Protein AF-X6LJZ6-F1 (afdb_monomer_lite)

Foldseek 3Di:
DDDDDDDDDPPDPPPVVCVVVVVVVPDDDDPDPPVPLLVVLVVCVVVVVVLVLLCQLLDPPVDQVRNLVSLVVVLVLLQQCQQPLSSVSNCPPCLLVLLVSLVCSLVVPVVPDDPNSNVSSVVSNVSNLVLLCDQWAQNVVVVVVCVVDDDPRDTHGGNSVVSNVVNVVSVVVVVVVVVVVVVVVVVVD

Secondary structure (DSSP, 8-state):
------------TTHHHHHHHHHHHS---SS--STTHHHHHHHHHHTTHHHHHHHHHH-GGG-HHHHHHHHHHHHHHHHHHTT-GGGGGGTTT-HHHHHHHHHHHHHTTTS-S-HHHHHHHHHHHHHHHHHHH-SEE--HHHHHHHTTSS-PPPPEE-TTHHHHHHHHHHHHHHHHHHHHHHHHHHT--

Organism: Reticulomyxa filosa (NCBI:txid46433)

Structure (mmCIF, N/CA/C/O backbone):
data_AF-X6LJZ6-F1
#
_entry.id   AF-X6LJZ6-F1
#
loop_
_atom_site.group_PDB
_atom_site.id
_atom_site.type_symbol
_atom_site.label_atom_id
_atom_site.label_alt_id
_atom_site.label_comp_id
_atom_site.label_asym_id
_atom_site.label_entity_id
_atom_site.label_seq_id
_atom_site.pdbx_PDB_ins_code
_atom_site.Cartn_x
_atom_site.Cartn_y
_atom_site.Cartn_z
_atom_site.occupancy
_atom_site.B_iso_or_equiv
_atom_site.auth_seq_id
_atom_site.auth_comp_id
_atom_site.auth_asym_id
_atom_site.auth_atom_id
_atom_site.pdbx_PDB_model_num
ATOM 1 N N . MET A 1 1 ? 1.759 56.093 -7.309 1.00 37.09 1 MET A N 1
ATOM 2 C CA . MET A 1 1 ? 1.317 55.514 -8.594 1.00 37.09 1 MET A CA 1
ATOM 3 C C . MET A 1 1 ? 1.538 54.008 -8.495 1.00 37.09 1 MET A C 1
ATOM 5 O O . MET A 1 1 ? 2.675 53.567 -8.541 1.00 37.09 1 MET A O 1
ATOM 9 N N . PHE A 1 2 ? 0.482 53.253 -8.182 1.00 35.84 2 PHE A N 1
ATOM 10 C CA . PHE A 1 2 ? 0.497 51.790 -8.048 1.00 35.84 2 PHE A CA 1
ATOM 11 C C . PHE A 1 2 ? -0.163 51.168 -9.287 1.00 35.84 2 PHE A C 1
ATOM 13 O O . PHE A 1 2 ? -1.269 51.570 -9.643 1.00 35.84 2 PHE A O 1
ATOM 20 N N . SER A 1 3 ? 0.508 50.201 -9.917 1.00 28.89 3 SER A N 1
ATOM 21 C CA . SER A 1 3 ? -0.022 49.192 -10.862 1.00 28.89 3 SER A CA 1
ATOM 22 C C . SER A 1 3 ? 1.157 48.418 -11.465 1.00 28.89 3 SER A C 1
ATOM 24 O O . SER A 1 3 ? 2.171 49.045 -11.743 1.00 28.89 3 SER A O 1
ATOM 26 N N . THR A 1 4 ? 1.160 47.113 -11.749 1.00 32.41 4 THR A N 1
ATOM 27 C CA . THR A 1 4 ? 0.265 45.968 -11.487 1.00 32.41 4 THR A CA 1
ATOM 28 C C . THR A 1 4 ? 1.001 44.703 -11.982 1.00 32.41 4 THR A C 1
ATOM 30 O O . THR A 1 4 ? 1.639 44.743 -13.028 1.00 32.41 4 THR A O 1
ATOM 33 N N . THR A 1 5 ? 0.828 43.589 -11.256 1.00 32.31 5 THR A N 1
ATOM 34 C CA . THR A 1 5 ? 0.732 42.170 -11.701 1.00 32.31 5 THR A CA 1
ATOM 35 C C . THR A 1 5 ? 1.799 41.492 -12.581 1.00 32.31 5 THR A C 1
ATOM 37 O O . THR A 1 5 ? 1.936 41.801 -13.761 1.00 32.31 5 THR A O 1
ATOM 40 N N . LYS A 1 6 ? 2.278 40.330 -12.096 1.00 28.81 6 LYS A N 1
ATOM 41 C CA . LYS A 1 6 ? 1.875 39.013 -12.646 1.00 28.81 6 LYS A CA 1
ATOM 42 C C . LYS A 1 6 ? 2.037 37.872 -11.622 1.00 28.81 6 LYS A C 1
ATOM 44 O O . LYS A 1 6 ? 3.109 37.670 -11.067 1.00 28.81 6 LYS A O 1
ATOM 49 N N . GLN A 1 7 ? 0.935 37.151 -11.396 1.00 33.88 7 GLN A N 1
ATOM 50 C CA . GLN A 1 7 ? 0.825 35.854 -10.716 1.00 33.88 7 GLN A CA 1
ATOM 51 C C . GLN A 1 7 ? 1.202 34.706 -11.668 1.00 33.88 7 GLN A C 1
ATOM 53 O O . GLN A 1 7 ? 0.828 34.753 -12.840 1.00 33.88 7 GLN A O 1
ATOM 58 N N . SER A 1 8 ? 1.833 33.651 -11.145 1.00 28.09 8 SER A N 1
ATOM 59 C CA . SER A 1 8 ? 1.717 32.228 -11.551 1.00 28.09 8 SER A CA 1
ATOM 60 C C . SER A 1 8 ? 2.844 31.450 -10.869 1.00 28.09 8 SER A C 1
ATOM 62 O O . SER A 1 8 ? 3.967 31.927 -10.858 1.00 28.09 8 SER A O 1
ATOM 64 N N . SER A 1 9 ? 2.688 30.265 -10.293 1.00 30.48 9 SER A N 1
ATOM 65 C CA . SER A 1 9 ? 1.550 29.357 -10.156 1.00 30.48 9 SER A CA 1
ATOM 66 C C . SER A 1 9 ? 2.027 28.252 -9.207 1.00 30.48 9 SER A C 1
ATOM 68 O O . SER A 1 9 ? 2.753 27.350 -9.619 1.00 30.48 9 SER A O 1
ATOM 70 N N . THR A 1 10 ? 1.681 28.336 -7.925 1.00 28.92 10 THR A N 1
ATOM 71 C CA . THR A 1 10 ? 1.923 27.266 -6.950 1.00 28.92 10 THR A CA 1
ATOM 72 C C . THR A 1 10 ? 0.751 26.297 -7.034 1.00 28.92 10 THR A C 1
ATOM 74 O O . THR A 1 10 ? -0.326 26.566 -6.507 1.00 28.92 10 THR A O 1
ATOM 77 N N . ILE A 1 11 ? 0.931 25.190 -7.755 1.00 31.97 11 ILE A N 1
ATOM 78 C CA . ILE A 1 11 ? -0.046 24.099 -7.786 1.00 31.97 11 ILE A CA 1
ATOM 79 C C . ILE A 1 11 ? 0.045 23.367 -6.444 1.00 31.97 11 ILE A C 1
ATOM 81 O O . ILE A 1 11 ? 0.981 22.625 -6.159 1.00 31.97 11 ILE A O 1
ATOM 85 N N . THR A 1 12 ? -0.940 23.652 -5.602 1.00 33.31 12 THR A N 1
ATOM 86 C CA . THR A 1 12 ? -1.221 23.077 -4.290 1.00 33.31 12 THR A CA 1
ATOM 87 C C . THR A 1 12 ? -1.558 21.586 -4.395 1.00 33.31 12 THR A C 1
ATOM 89 O O . THR A 1 12 ? -2.710 21.208 -4.578 1.00 33.31 12 THR A O 1
ATOM 92 N N . THR A 1 13 ? -0.575 20.710 -4.190 1.00 33.97 13 THR A N 1
ATOM 93 C CA . THR A 1 13 ? -0.793 19.265 -3.955 1.00 33.97 13 THR A CA 1
ATOM 94 C C . THR A 1 13 ? -1.283 18.946 -2.535 1.00 33.97 13 THR A C 1
ATOM 96 O O . THR A 1 13 ? -1.533 17.790 -2.215 1.00 33.97 13 THR A O 1
ATOM 99 N N . CYS A 1 14 ? -1.487 19.963 -1.691 1.00 32.88 14 CYS A N 1
ATOM 100 C CA . CYS A 1 14 ? -1.984 19.819 -0.317 1.00 32.88 14 CYS A CA 1
ATOM 101 C C . CYS A 1 14 ? -3.530 19.831 -0.207 1.00 32.88 14 CYS A C 1
ATOM 103 O O . CYS A 1 14 ? -4.074 19.644 0.873 1.00 32.88 14 CYS A O 1
ATOM 105 N N . GLN A 1 15 ? -4.264 20.051 -1.309 1.00 34.31 15 GLN A N 1
ATOM 106 C CA . GLN A 1 15 ? -5.728 20.246 -1.284 1.00 34.31 15 GLN A CA 1
ATOM 107 C C . GLN A 1 15 ? -6.572 18.977 -1.504 1.00 34.31 15 GLN A C 1
ATOM 109 O O . GLN A 1 15 ? -7.781 19.002 -1.277 1.00 34.31 15 GLN A O 1
ATOM 114 N N . SER A 1 16 ? -5.978 17.854 -1.910 1.00 40.75 16 SER A N 1
ATOM 115 C CA . SER A 1 16 ? -6.711 16.596 -2.135 1.00 40.75 16 SER A CA 1
ATOM 116 C C . SER A 1 16 ? -7.017 15.837 -0.836 1.00 40.75 16 SER A C 1
ATOM 118 O O . SER A 1 16 ? -8.020 15.127 -0.764 1.00 40.75 16 SER A O 1
ATOM 120 N N . PHE A 1 17 ? -6.208 16.033 0.211 1.00 40.69 17 PHE A N 1
ATOM 121 C CA . PHE A 1 17 ? -6.366 15.374 1.514 1.00 40.69 17 PHE A CA 1
ATOM 122 C C . PHE A 1 17 ? -7.548 15.939 2.317 1.00 40.69 17 PHE A C 1
ATOM 124 O O . PHE A 1 17 ? -8.351 15.198 2.892 1.00 40.69 17 PHE A O 1
ATOM 131 N N . ASP A 1 18 ? -7.708 17.263 2.287 1.00 38.75 18 ASP A N 1
ATOM 132 C CA . ASP A 1 18 ? -8.802 17.943 2.972 1.00 38.75 18 ASP A CA 1
ATOM 133 C C . ASP A 1 18 ? -10.152 17.686 2.311 1.00 38.75 18 ASP A C 1
ATOM 135 O O . ASP A 1 18 ? -11.156 17.719 3.004 1.00 38.75 18 ASP A O 1
ATOM 139 N N . PHE A 1 19 ? -10.235 17.382 1.013 1.00 39.25 19 PHE A N 1
ATOM 140 C CA . PHE A 1 19 ? -11.534 17.173 0.366 1.00 39.25 19 PHE A CA 1
ATOM 141 C C . PHE A 1 19 ? -12.202 15.860 0.800 1.00 39.25 19 PHE A C 1
ATOM 143 O O . PHE A 1 19 ? -13.401 15.846 1.093 1.00 39.25 19 PHE A O 1
ATOM 150 N N . LEU A 1 20 ? -11.423 14.777 0.922 1.00 45.06 20 LEU A N 1
ATOM 151 C CA . LEU A 1 20 ? -11.931 13.481 1.381 1.00 45.06 20 LEU A CA 1
ATOM 152 C C . LEU A 1 20 ? -12.284 13.533 2.879 1.00 45.06 20 LEU A C 1
ATOM 154 O O . LEU A 1 20 ? -13.353 13.077 3.280 1.00 45.06 20 LEU A O 1
ATOM 158 N N . PHE A 1 21 ? -11.440 14.165 3.709 1.00 44.75 21 PHE A N 1
ATOM 159 C CA . PHE A 1 21 ? -11.648 14.229 5.162 1.00 44.75 21 PHE A CA 1
ATOM 160 C C . PHE A 1 21 ? -12.586 15.370 5.613 1.00 44.75 21 PHE A C 1
ATOM 162 O O . PHE A 1 21 ? -13.330 15.201 6.582 1.00 44.75 21 PHE A O 1
ATOM 169 N N . CYS A 1 22 ? -12.667 16.503 4.900 1.00 40.47 22 CYS A N 1
ATOM 170 C CA . CYS A 1 22 ? -13.700 17.527 5.137 1.00 40.47 22 CYS A CA 1
ATOM 171 C C . CYS A 1 22 ? -15.100 17.004 4.808 1.00 40.47 22 CYS A C 1
ATOM 173 O O . CYS A 1 22 ? -16.055 17.440 5.456 1.00 40.47 22 CYS A O 1
ATOM 175 N N . PHE A 1 23 ? -15.236 16.033 3.896 1.00 38.97 23 PHE A N 1
ATOM 176 C CA . PHE A 1 23 ? -16.491 15.299 3.711 1.00 38.97 23 PHE A CA 1
ATOM 177 C C . PHE A 1 23 ? -16.897 14.537 4.985 1.00 38.97 23 PHE A C 1
ATOM 179 O O . PHE A 1 23 ? -18.067 14.545 5.368 1.00 38.97 23 PHE A O 1
ATOM 186 N N . PHE A 1 24 ? -15.930 13.954 5.704 1.00 40.09 24 PHE A N 1
ATOM 187 C CA . PHE A 1 24 ? -16.170 13.279 6.985 1.00 40.09 24 PHE A CA 1
ATOM 188 C C . PHE A 1 24 ? -16.376 14.243 8.164 1.00 40.09 24 PHE A C 1
ATOM 190 O O . PHE A 1 24 ? -17.149 13.930 9.076 1.00 40.09 24 PHE A O 1
ATOM 197 N N . LYS A 1 25 ? -15.716 15.409 8.159 1.00 36.00 25 LYS A N 1
ATOM 198 C CA . LYS A 1 25 ? -15.707 16.355 9.288 1.00 36.00 25 LYS A CA 1
ATOM 199 C C . LYS A 1 25 ? -16.835 17.396 9.231 1.00 36.00 25 LYS A C 1
ATOM 201 O O . LYS A 1 25 ? -17.275 17.868 10.278 1.00 36.00 25 LYS A O 1
ATOM 206 N N . LYS A 1 26 ? -17.360 17.741 8.046 1.00 35.00 26 LYS A N 1
ATOM 207 C CA . LYS A 1 26 ? -18.286 18.875 7.862 1.00 35.00 26 LYS A CA 1
ATOM 208 C C . LYS A 1 26 ? -19.660 18.460 7.321 1.00 35.00 26 LYS A C 1
ATOM 210 O O . LYS A 1 26 ? -20.048 18.858 6.232 1.00 35.00 26 LYS A O 1
ATOM 215 N N . LYS A 1 27 ? -20.438 17.721 8.125 1.00 37.22 27 LYS A N 1
ATOM 216 C CA . LYS A 1 27 ? -21.919 17.804 8.136 1.00 37.22 27 LYS A CA 1
ATOM 217 C C . LYS A 1 27 ? -22.506 17.212 9.426 1.00 37.22 27 LYS A C 1
ATOM 219 O O . LYS A 1 27 ? -22.958 16.070 9.501 1.00 37.22 27 LYS A O 1
ATOM 224 N N . SER A 1 28 ? -22.530 18.022 10.483 1.00 42.53 28 SER A N 1
ATOM 225 C CA . SER A 1 28 ? -23.518 17.902 11.557 1.00 42.53 28 SER A CA 1
ATOM 226 C C . SER A 1 28 ? -24.691 18.830 11.240 1.00 42.53 28 SER A C 1
ATOM 228 O O . SER A 1 28 ? -24.588 20.040 11.394 1.00 42.53 28 SER A O 1
ATOM 230 N N . LYS A 1 29 ? -25.778 18.227 10.747 1.00 42.06 29 LYS A N 1
ATOM 231 C CA . LYS A 1 29 ? -27.198 18.633 10.825 1.00 42.06 29 LYS A CA 1
ATOM 232 C C . LYS A 1 29 ? -27.891 18.147 9.556 1.00 42.06 29 LYS A C 1
ATOM 234 O O . LYS A 1 29 ? -27.928 18.859 8.568 1.00 42.06 29 LYS A O 1
ATOM 239 N N . ILE A 1 30 ? -28.348 16.901 9.587 1.00 42.59 30 ILE A N 1
ATOM 240 C CA . ILE A 1 30 ? -29.599 16.398 9.008 1.00 42.59 30 ILE A CA 1
ATOM 241 C C . ILE A 1 30 ? -29.746 14.986 9.587 1.00 42.59 30 ILE A C 1
ATOM 243 O O . ILE A 1 30 ? -28.795 14.210 9.689 1.00 42.59 30 ILE A O 1
ATOM 247 N N . ILE A 1 31 ? -30.938 14.728 10.084 1.00 37.19 31 ILE A N 1
ATOM 248 C CA . ILE A 1 31 ? -31.386 13.555 10.816 1.00 37.19 31 ILE A CA 1
ATOM 249 C C . 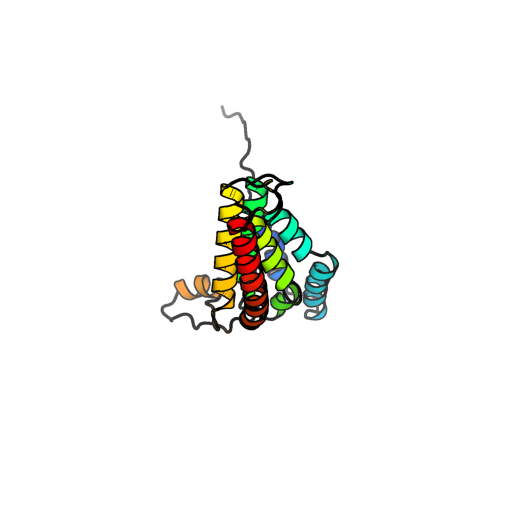ILE A 1 31 ? -31.331 12.336 9.870 1.00 37.19 31 ILE A C 1
ATOM 251 O O . ILE A 1 31 ? -32.267 12.144 9.111 1.00 37.19 31 ILE A O 1
ATOM 255 N N . ASN A 1 32 ? -30.196 11.609 9.802 1.00 41.22 32 ASN A N 1
ATOM 256 C CA . ASN A 1 32 ? -30.040 10.233 9.245 1.00 41.22 32 ASN A CA 1
ATOM 257 C C . ASN A 1 32 ? -28.563 9.742 9.203 1.00 41.22 32 ASN A C 1
ATOM 259 O O . ASN A 1 32 ? -28.062 9.231 8.203 1.00 41.22 32 ASN A O 1
ATOM 263 N N . LYS A 1 33 ? -27.803 9.941 10.287 1.00 44.41 33 LYS A N 1
ATOM 264 C CA . LYS A 1 33 ? -26.328 10.039 10.245 1.00 44.41 33 LYS A CA 1
ATOM 265 C C . LYS A 1 33 ? -25.520 8.727 10.134 1.00 44.41 33 LYS A C 1
ATOM 267 O O . LYS A 1 33 ? -24.325 8.808 9.865 1.00 44.41 33 LYS A O 1
ATOM 272 N N . ARG A 1 34 ? -26.119 7.543 10.322 1.00 42.66 34 ARG A N 1
ATOM 273 C CA . ARG A 1 34 ? -25.417 6.243 10.175 1.00 42.66 34 ARG A CA 1
ATOM 274 C C . ARG A 1 34 ? -25.475 5.681 8.749 1.00 42.66 34 ARG A C 1
ATOM 276 O O . ARG A 1 34 ? -24.488 5.154 8.261 1.00 42.66 34 ARG A O 1
ATOM 283 N N . ILE A 1 35 ? -26.577 5.915 8.034 1.00 47.31 35 ILE A N 1
ATOM 284 C CA . ILE A 1 35 ? -26.862 5.287 6.729 1.00 47.31 35 ILE A CA 1
ATOM 285 C C . ILE A 1 35 ? -26.019 5.876 5.570 1.00 47.31 35 ILE A C 1
ATOM 287 O O . ILE A 1 35 ? -26.013 5.327 4.474 1.00 47.31 35 ILE A O 1
ATOM 291 N N . THR A 1 36 ? -25.277 6.975 5.767 1.00 61.19 36 THR A N 1
ATOM 292 C CA . THR A 1 36 ? -24.544 7.656 4.674 1.00 61.19 36 THR A CA 1
ATOM 293 C C . THR A 1 36 ? -23.051 7.320 4.591 1.00 61.19 36 THR A C 1
ATOM 295 O O . THR A 1 36 ? -22.501 7.333 3.494 1.00 61.19 36 THR A O 1
ATOM 298 N N . LYS A 1 37 ? -22.381 7.017 5.713 1.00 60.41 37 LYS A N 1
ATOM 299 C CA . LYS A 1 37 ? -20.929 6.745 5.717 1.00 60.41 37 LYS A CA 1
ATOM 300 C C . LYS A 1 37 ? -20.601 5.338 5.226 1.00 60.41 37 LYS A C 1
ATOM 302 O O . LYS A 1 37 ? -19.745 5.195 4.364 1.00 60.41 37 LYS A O 1
ATOM 307 N N . GLU A 1 38 ? -21.333 4.333 5.698 1.00 59.97 38 GLU A N 1
ATOM 308 C CA . GLU A 1 38 ? -21.193 2.949 5.225 1.00 59.97 38 GLU A CA 1
ATOM 309 C C . GLU A 1 38 ? -21.488 2.835 3.729 1.00 59.97 38 GLU A C 1
ATOM 311 O O . GLU A 1 38 ? -2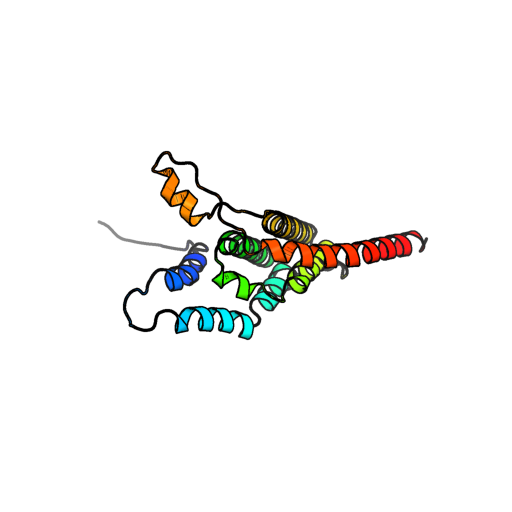0.740 2.184 3.014 1.00 59.97 38 GLU A O 1
ATOM 316 N N . LYS A 1 39 ? -22.509 3.542 3.221 1.00 65.50 39 LYS A N 1
ATOM 317 C CA . LYS A 1 39 ? -22.799 3.589 1.778 1.00 65.50 39 LYS A CA 1
ATOM 318 C C . LYS A 1 39 ? -21.661 4.208 0.973 1.00 65.50 39 LYS A C 1
ATOM 320 O O . LYS A 1 39 ? -21.348 3.700 -0.094 1.00 65.50 39 LYS A O 1
ATOM 325 N N . LEU A 1 40 ? -21.028 5.271 1.472 1.00 68.69 40 LEU A N 1
ATOM 326 C CA . LEU A 1 40 ? -19.875 5.884 0.805 1.00 68.69 40 LEU A CA 1
ATOM 327 C C . LEU A 1 40 ? -18.664 4.941 0.798 1.00 68.69 40 LEU A C 1
ATOM 329 O O . LEU A 1 40 ? -18.007 4.792 -0.225 1.00 68.69 40 LEU A O 1
ATOM 333 N N . LEU A 1 41 ? -18.390 4.276 1.920 1.00 66.31 41 LEU A N 1
ATOM 334 C CA . LEU A 1 41 ? -17.290 3.319 2.022 1.00 66.31 41 LEU A CA 1
ATOM 335 C C . LEU A 1 41 ? -17.536 2.062 1.173 1.00 66.31 41 LEU A C 1
ATOM 337 O O . LEU A 1 41 ? -16.624 1.589 0.501 1.00 66.31 41 LEU A O 1
ATOM 341 N N . ALA A 1 42 ? -18.781 1.588 1.110 1.00 65.56 42 ALA A N 1
ATOM 342 C CA . ALA A 1 42 ? -19.205 0.558 0.168 1.00 65.56 42 ALA A CA 1
ATOM 343 C C . ALA A 1 42 ? -19.049 1.026 -1.289 1.00 65.56 42 ALA A C 1
ATOM 345 O O . ALA A 1 42 ? -18.578 0.262 -2.121 1.00 65.56 42 ALA A O 1
ATOM 346 N N . THR A 1 43 ? -19.316 2.306 -1.579 1.00 67.38 43 THR A N 1
ATOM 347 C CA . THR A 1 43 ? -19.101 2.879 -2.919 1.00 67.38 43 THR A CA 1
ATOM 348 C C . THR A 1 43 ? -17.624 2.817 -3.331 1.00 67.38 43 THR A C 1
ATOM 350 O O . THR A 1 43 ? -17.331 2.546 -4.489 1.00 67.38 43 THR A O 1
ATOM 353 N N . PHE A 1 44 ? -16.670 3.002 -2.407 1.00 66.56 44 PHE A N 1
ATOM 354 C CA . PHE A 1 44 ? -15.243 2.821 -2.726 1.00 66.56 44 PHE A CA 1
ATOM 355 C C . PHE A 1 44 ? -14.904 1.378 -3.105 1.00 66.56 44 PHE A C 1
ATOM 357 O O . PHE A 1 44 ? -14.077 1.154 -3.992 1.00 66.56 44 PHE A O 1
ATOM 364 N N . ARG A 1 45 ? -15.558 0.403 -2.469 1.00 64.56 45 ARG A N 1
ATOM 365 C CA . ARG A 1 45 ? -15.436 -1.006 -2.845 1.00 64.56 45 ARG A CA 1
ATOM 366 C C . ARG A 1 45 ? -16.030 -1.254 -4.233 1.00 64.56 45 ARG A C 1
ATOM 368 O O . ARG A 1 45 ? -15.368 -1.866 -5.065 1.00 64.56 45 ARG A O 1
ATOM 375 N N . ASP A 1 46 ? -17.211 -0.706 -4.511 1.00 65.75 46 ASP A N 1
ATOM 376 C CA . ASP A 1 46 ? -17.863 -0.801 -5.826 1.00 65.75 46 ASP A CA 1
ATOM 377 C C . ASP A 1 46 ? -17.032 -0.138 -6.935 1.00 65.75 46 ASP A C 1
ATOM 379 O O . ASP A 1 46 ? -17.015 -0.593 -8.077 1.00 65.75 46 ASP A O 1
ATOM 383 N N . TRP A 1 47 ? -16.290 0.919 -6.600 1.00 71.62 47 TRP A N 1
ATOM 384 C CA . TRP A 1 47 ? -15.386 1.616 -7.516 1.00 71.62 47 TRP A CA 1
ATOM 385 C C . TRP A 1 47 ? -14.040 0.923 -7.704 1.00 71.62 47 TRP A C 1
ATOM 387 O O . TRP A 1 47 ? -13.177 1.482 -8.382 1.00 71.62 47 TRP A O 1
ATOM 397 N N . LYS A 1 48 ? -13.835 -0.264 -7.112 1.00 81.31 48 LYS A N 1
ATOM 398 C CA . LYS A 1 48 ? -12.559 -0.993 -7.177 1.00 81.31 48 LYS A CA 1
ATOM 399 C C . LYS A 1 48 ? -11.387 -0.097 -6.765 1.00 81.31 48 LYS A C 1
ATOM 401 O O . LYS A 1 48 ? -10.297 -0.161 -7.329 1.00 81.31 48 LYS A O 1
ATOM 406 N N . PHE A 1 49 ? -11.622 0.776 -5.783 1.00 86.44 49 PHE A N 1
ATOM 407 C CA . PHE A 1 49 ? -10.689 1.838 -5.418 1.00 86.44 49 PHE A CA 1
ATOM 408 C C . PHE A 1 49 ? -9.307 1.295 -5.048 1.00 86.44 49 PHE A C 1
ATOM 410 O O . PHE A 1 49 ? -8.300 1.832 -5.504 1.00 86.44 49 PHE A O 1
ATOM 417 N N . MET A 1 50 ? -9.259 0.212 -4.266 1.00 89.69 50 MET A N 1
ATOM 418 C CA . MET A 1 50 ? -7.998 -0.415 -3.875 1.00 89.69 50 MET A CA 1
ATOM 419 C C . MET A 1 50 ? -7.279 -1.058 -5.071 1.00 89.69 50 MET A C 1
ATOM 421 O O . MET A 1 50 ? -6.068 -0.913 -5.187 1.00 89.69 50 MET A O 1
ATOM 425 N N . GLU A 1 51 ? -8.009 -1.695 -5.997 1.00 90.50 51 GLU A N 1
ATOM 426 C CA . GLU A 1 51 ? -7.440 -2.225 -7.250 1.00 90.50 51 GLU A CA 1
ATOM 427 C C . GLU A 1 51 ? -6.792 -1.114 -8.076 1.00 90.50 51 GLU A C 1
ATOM 429 O O . GLU A 1 51 ? -5.648 -1.250 -8.502 1.00 90.50 51 GLU A O 1
ATOM 434 N N . TYR A 1 52 ? -7.490 0.010 -8.248 1.00 90.56 52 TYR A N 1
ATOM 435 C CA . TYR A 1 52 ? -6.960 1.159 -8.973 1.00 90.56 52 TYR A CA 1
ATOM 436 C C . TYR A 1 52 ? -5.740 1.768 -8.271 1.00 90.56 52 TYR A C 1
ATOM 438 O O . TYR A 1 52 ? -4.723 2.038 -8.906 1.00 90.56 52 TYR A O 1
ATOM 446 N N . LEU A 1 53 ? -5.820 1.963 -6.952 1.00 92.06 53 LEU A N 1
ATOM 447 C CA . LEU A 1 53 ? -4.728 2.513 -6.152 1.00 92.06 53 LEU A CA 1
ATOM 448 C C . LEU A 1 53 ? -3.471 1.638 -6.249 1.00 92.06 53 LEU A C 1
ATOM 450 O O . LEU A 1 53 ? -2.376 2.165 -6.446 1.00 92.06 53 LEU A O 1
ATOM 454 N N . MET A 1 54 ? -3.630 0.316 -6.157 1.00 94.19 54 MET A N 1
ATOM 455 C CA . MET A 1 54 ? -2.524 -0.631 -6.290 1.00 94.19 54 MET A CA 1
ATOM 456 C C . MET A 1 54 ? -1.989 -0.706 -7.721 1.00 94.19 54 MET A C 1
ATOM 458 O O . MET A 1 54 ? -0.771 -0.740 -7.878 1.00 94.19 54 MET A O 1
ATOM 462 N N . ASP A 1 55 ? -2.831 -0.666 -8.763 1.00 92.06 55 ASP A N 1
ATOM 463 C CA . ASP A 1 55 ? -2.359 -0.605 -10.158 1.00 92.06 55 ASP A CA 1
ATOM 464 C C . ASP A 1 55 ? -1.497 0.643 -10.371 1.00 92.06 55 ASP A C 1
ATOM 466 O O . ASP A 1 55 ? -0.350 0.521 -10.786 1.00 92.06 55 ASP A O 1
ATOM 470 N N . VAL A 1 56 ? -1.970 1.832 -9.986 1.00 91.38 56 VAL A N 1
ATOM 471 C CA . VAL A 1 56 ? -1.204 3.075 -10.186 1.00 91.38 56 VAL A CA 1
ATOM 472 C C . VAL A 1 56 ? 0.096 3.089 -9.377 1.00 91.38 56 VAL A C 1
ATOM 474 O O . VAL A 1 56 ? 1.129 3.505 -9.897 1.00 91.38 56 VAL A O 1
ATOM 477 N N . ALA A 1 57 ? 0.072 2.630 -8.122 1.00 91.75 57 ALA A N 1
ATOM 478 C CA . ALA A 1 57 ? 1.253 2.631 -7.258 1.00 91.75 57 ALA A CA 1
ATOM 479 C C . ALA A 1 57 ? 2.315 1.594 -7.673 1.00 91.75 57 ALA A C 1
ATOM 481 O O . ALA A 1 57 ? 3.505 1.809 -7.455 1.00 91.75 57 ALA A O 1
ATOM 482 N N . SER A 1 58 ? 1.903 0.464 -8.257 1.00 91.44 58 SER A N 1
ATOM 483 C CA . SER A 1 58 ? 2.795 -0.665 -8.576 1.00 91.44 58 SER A CA 1
ATOM 484 C C . SER A 1 58 ? 3.163 -0.776 -10.064 1.00 91.44 58 SER A C 1
ATOM 486 O O . SER A 1 58 ? 4.090 -1.506 -10.427 1.00 91.44 58 SER A O 1
ATOM 488 N N . SER A 1 59 ? 2.478 -0.040 -10.939 1.00 87.88 59 SER A N 1
ATOM 489 C CA . SER A 1 59 ? 2.680 -0.044 -12.389 1.00 87.88 59 SER A CA 1
ATOM 490 C C . SER A 1 59 ? 3.634 1.055 -12.855 1.00 87.88 59 SER A C 1
ATOM 492 O O . SER A 1 59 ? 3.612 2.177 -12.356 1.00 87.88 59 SER A O 1
ATOM 494 N N . ASN A 1 60 ? 4.413 0.768 -13.895 1.00 85.88 60 ASN A N 1
ATOM 495 C CA . ASN A 1 60 ? 5.274 1.748 -14.559 1.00 85.88 60 ASN A CA 1
ATOM 496 C C . ASN A 1 60 ? 4.523 2.657 -15.559 1.00 85.88 60 ASN A C 1
ATOM 498 O O . ASN A 1 60 ? 5.104 3.610 -16.077 1.00 85.88 60 ASN A O 1
ATOM 502 N N . LYS A 1 61 ? 3.235 2.395 -15.836 1.00 87.81 61 LYS A N 1
ATOM 503 C CA . LYS A 1 61 ? 2.436 3.106 -16.861 1.00 87.81 61 LYS A CA 1
ATOM 504 C C . LYS A 1 61 ? 2.327 4.616 -16.635 1.00 87.81 61 LYS A C 1
ATOM 506 O O . LYS A 1 61 ? 2.110 5.360 -17.587 1.00 87.81 61 LYS A O 1
ATOM 511 N N . HIS A 1 62 ? 2.416 5.062 -15.384 1.00 83.94 62 HIS A N 1
ATOM 512 C CA . HIS A 1 62 ? 2.147 6.449 -14.993 1.00 83.94 62 HIS A CA 1
ATOM 513 C C . HIS A 1 62 ? 3.419 7.257 -14.699 1.00 83.94 62 HIS A C 1
ATOM 515 O O . HIS A 1 62 ? 3.333 8.457 -14.444 1.00 83.94 62 HIS A O 1
ATOM 521 N N . GLY A 1 63 ? 4.590 6.617 -14.759 1.00 86.25 63 GLY A N 1
ATOM 522 C CA . GLY A 1 63 ? 5.865 7.205 -14.361 1.00 86.25 63 GLY A CA 1
ATOM 523 C C . GLY A 1 63 ? 6.078 7.236 -12.843 1.00 86.25 63 GLY A C 1
ATOM 524 O O . GLY A 1 63 ? 5.132 7.298 -12.051 1.00 86.25 63 GLY A O 1
ATOM 525 N N . ASP A 1 64 ? 7.353 7.220 -12.453 1.00 86.56 64 ASP A N 1
ATOM 526 C CA . ASP A 1 64 ? 7.805 7.051 -11.067 1.00 86.56 64 ASP A CA 1
ATOM 527 C C . ASP A 1 64 ? 7.234 8.106 -10.107 1.00 86.56 64 ASP A C 1
ATOM 529 O O . ASP A 1 64 ? 6.867 7.785 -8.976 1.00 86.56 64 ASP A O 1
ATOM 533 N N . ASP A 1 65 ? 7.095 9.358 -10.550 1.00 89.12 65 ASP A N 1
ATOM 534 C CA . ASP A 1 65 ? 6.563 10.448 -9.723 1.00 89.12 65 ASP A CA 1
ATOM 535 C C . ASP A 1 65 ? 5.102 10.220 -9.319 1.00 89.12 65 ASP A C 1
ATOM 537 O O . ASP A 1 65 ? 4.703 10.520 -8.189 1.00 89.12 65 ASP A O 1
ATOM 541 N N . ILE A 1 66 ? 4.278 9.725 -10.247 1.00 89.50 66 ILE A N 1
ATOM 542 C CA . ILE A 1 66 ? 2.861 9.458 -9.982 1.00 89.50 66 ILE A CA 1
ATOM 543 C C . ILE A 1 66 ? 2.743 8.212 -9.112 1.00 89.50 66 ILE A C 1
ATOM 545 O O . ILE A 1 66 ? 2.060 8.260 -8.089 1.00 89.50 66 ILE A O 1
ATOM 549 N N . ALA A 1 67 ? 3.454 7.140 -9.462 1.00 89.06 67 ALA A N 1
ATOM 550 C CA . ALA A 1 67 ? 3.462 5.911 -8.679 1.00 89.06 67 ALA A CA 1
ATOM 551 C C . ALA A 1 67 ? 3.886 6.162 -7.225 1.00 89.06 67 ALA A C 1
ATOM 553 O O . ALA A 1 67 ? 3.196 5.739 -6.297 1.00 89.06 67 ALA A O 1
ATOM 554 N N . THR A 1 68 ? 4.944 6.954 -7.018 1.00 90.88 68 THR A N 1
ATOM 555 C CA . THR A 1 68 ? 5.427 7.326 -5.680 1.00 90.88 68 THR A CA 1
ATOM 556 C C . THR A 1 68 ? 4.360 8.077 -4.889 1.00 90.88 68 THR A C 1
ATOM 558 O O . THR A 1 68 ? 4.095 7.732 -3.741 1.00 90.88 68 THR A O 1
ATOM 561 N N . LYS A 1 69 ? 3.678 9.059 -5.495 1.00 91.25 69 LYS A N 1
ATOM 562 C CA . LYS A 1 69 ? 2.594 9.799 -4.822 1.00 91.25 69 LYS A CA 1
ATOM 563 C C . LYS A 1 69 ? 1.448 8.886 -4.393 1.00 91.25 69 LYS A C 1
ATOM 565 O O . LYS A 1 69 ? 0.916 9.063 -3.300 1.00 91.25 69 LYS A O 1
ATOM 570 N N . TYR A 1 70 ? 1.073 7.922 -5.231 1.00 92.12 70 TYR A N 1
ATOM 571 C CA . TYR A 1 70 ? 0.013 6.964 -4.914 1.00 92.12 70 TYR A CA 1
ATOM 572 C C . TYR A 1 70 ? 0.452 5.957 -3.844 1.00 92.12 70 TYR A C 1
ATOM 574 O O . TYR A 1 70 ? -0.333 5.647 -2.951 1.00 92.12 70 TYR A O 1
ATOM 582 N N . ALA A 1 71 ? 1.711 5.517 -3.863 1.00 91.12 71 ALA A N 1
ATOM 583 C CA . ALA A 1 71 ? 2.284 4.665 -2.825 1.00 91.12 71 ALA A CA 1
ATOM 584 C C . ALA A 1 71 ? 2.339 5.379 -1.459 1.00 91.12 71 ALA A C 1
ATOM 586 O O . ALA A 1 71 ? 1.935 4.812 -0.443 1.00 91.12 71 ALA A O 1
ATOM 587 N N . THR A 1 72 ? 2.753 6.651 -1.431 1.00 91.06 72 THR A N 1
ATOM 588 C CA . THR A 1 72 ? 2.712 7.486 -0.219 1.00 91.06 72 THR A CA 1
ATOM 589 C C . THR A 1 72 ? 1.281 7.680 0.271 1.00 91.06 72 THR A C 1
ATOM 591 O O . THR A 1 72 ? 0.995 7.459 1.446 1.00 91.06 72 THR A O 1
ATOM 594 N N . PHE A 1 73 ? 0.362 8.030 -0.633 1.00 90.44 73 PHE A N 1
ATOM 595 C CA . PHE A 1 73 ? -1.050 8.192 -0.297 1.00 90.44 73 PHE A CA 1
ATOM 596 C C . PHE A 1 73 ? -1.651 6.910 0.294 1.00 90.44 73 PHE A C 1
ATOM 598 O O . PHE A 1 73 ? -2.403 6.976 1.265 1.00 90.44 73 PHE A O 1
ATOM 605 N N . PHE A 1 74 ? -1.305 5.746 -0.257 1.00 93.75 74 PHE A N 1
ATOM 606 C CA . PHE A 1 74 ? -1.744 4.459 0.267 1.00 93.75 74 PHE A CA 1
ATOM 607 C C . PHE A 1 74 ? -1.294 4.245 1.720 1.00 93.75 74 PHE A C 1
ATOM 609 O O . PHE A 1 74 ? -2.120 3.896 2.562 1.00 93.75 74 PHE A O 1
ATOM 616 N N . ILE A 1 75 ? -0.026 4.500 2.051 1.00 92.38 75 ILE A N 1
ATOM 617 C CA . ILE A 1 75 ? 0.457 4.332 3.431 1.00 92.38 75 ILE A CA 1
ATOM 618 C C . ILE A 1 75 ? -0.170 5.340 4.385 1.00 92.38 75 ILE A C 1
ATOM 620 O O . ILE A 1 75 ? -0.561 4.966 5.491 1.00 92.38 75 ILE A O 1
ATOM 624 N N . ASP A 1 76 ? -0.353 6.585 3.953 1.00 89.25 76 ASP A N 1
ATOM 625 C CA . ASP A 1 76 ? -1.071 7.574 4.754 1.00 89.25 76 ASP A CA 1
ATOM 626 C C . ASP A 1 76 ? -2.520 7.141 5.026 1.00 89.25 76 ASP A C 1
ATOM 628 O O . ASP A 1 76 ? -3.036 7.337 6.132 1.00 89.25 76 ASP A O 1
ATOM 632 N N . LEU A 1 77 ? -3.179 6.530 4.035 1.00 89.12 77 LEU A N 1
ATOM 633 C CA . LEU A 1 77 ? -4.519 5.972 4.181 1.00 89.12 77 LEU A CA 1
ATOM 634 C C . LEU A 1 77 ? -4.531 4.827 5.202 1.00 89.12 77 LEU A C 1
ATOM 636 O O . LEU A 1 77 ? -5.388 4.827 6.085 1.00 89.12 77 LEU A O 1
ATOM 640 N N . VAL A 1 78 ? -3.578 3.893 5.128 1.00 90.50 78 VAL A N 1
ATOM 641 C CA . VAL A 1 78 ? -3.429 2.778 6.082 1.00 90.50 78 VAL A CA 1
ATOM 642 C C . VAL A 1 78 ? -3.216 3.309 7.500 1.00 90.50 78 VAL A C 1
ATOM 644 O O . VAL A 1 78 ? -3.981 2.978 8.405 1.00 90.50 78 VAL A O 1
ATOM 647 N N . ALA A 1 79 ? -2.232 4.189 7.696 1.00 88.06 79 ALA A N 1
ATOM 648 C CA . ALA A 1 79 ? -1.864 4.708 9.012 1.00 88.06 79 ALA A CA 1
ATOM 649 C C . ALA A 1 79 ? -3.020 5.452 9.699 1.00 88.06 79 ALA A C 1
ATOM 651 O O . ALA A 1 79 ? -3.233 5.316 10.904 1.00 88.06 79 ALA A O 1
ATOM 652 N N . ARG A 1 80 ? -3.801 6.226 8.936 1.00 85.00 80 ARG A N 1
ATOM 653 C CA . ARG A 1 80 ? -4.952 6.972 9.471 1.00 85.00 80 ARG A CA 1
ATOM 654 C C . ARG A 1 80 ? -6.183 6.095 9.690 1.00 85.00 80 ARG A C 1
ATOM 656 O O . ARG A 1 80 ? -6.992 6.414 10.555 1.00 85.00 80 ARG A O 1
ATOM 663 N N . SER A 1 81 ? -6.319 5.010 8.931 1.00 86.94 81 SER A N 1
ATOM 664 C CA . SER A 1 81 ? -7.450 4.079 9.034 1.00 86.94 81 SER A CA 1
ATOM 665 C C . SER A 1 81 ? -7.257 3.023 10.119 1.00 86.94 81 SER A C 1
ATOM 667 O O . SER A 1 81 ? -8.238 2.483 10.615 1.00 86.94 81 SER A O 1
ATOM 669 N N . ALA A 1 82 ? -6.015 2.766 10.537 1.00 86.56 82 ALA A N 1
ATOM 670 C CA . ALA A 1 82 ? -5.663 1.735 11.512 1.00 86.56 82 ALA A CA 1
ATOM 671 C C . ALA A 1 82 ? -6.383 1.848 12.870 1.00 86.56 82 ALA A C 1
ATOM 673 O O . ALA A 1 82 ? -6.537 0.850 13.561 1.00 86.56 82 ALA A O 1
ATOM 674 N N . SER A 1 83 ? -6.861 3.037 13.248 1.00 82.25 83 SER A N 1
ATOM 675 C CA . SER A 1 83 ? -7.621 3.266 14.492 1.00 82.25 83 SER A CA 1
ATOM 676 C C . SER A 1 83 ? -9.112 3.563 14.263 1.00 82.25 83 SER A C 1
ATOM 678 O O . SER A 1 83 ? -9.799 4.000 15.185 1.00 82.25 83 SER A O 1
ATOM 680 N N . ILE A 1 84 ? -9.620 3.366 13.040 1.00 82.38 84 ILE A N 1
ATOM 681 C CA . ILE A 1 84 ? -11.003 3.672 12.647 1.00 82.38 84 ILE A CA 1
ATOM 682 C C . ILE A 1 84 ? -11.664 2.389 12.141 1.00 82.38 84 ILE A C 1
ATOM 684 O O . ILE A 1 84 ? -11.415 1.957 11.017 1.00 82.38 84 ILE A O 1
ATOM 688 N N . GLU A 1 85 ? -12.536 1.800 12.958 1.00 79.94 85 GLU A N 1
ATOM 689 C CA . GLU A 1 85 ? -13.207 0.525 12.668 1.00 79.94 85 GLU A CA 1
ATOM 690 C C . GLU A 1 85 ? -13.961 0.547 11.335 1.00 79.94 85 GLU A C 1
ATOM 692 O O . GLU A 1 85 ? -13.833 -0.373 10.529 1.00 79.94 85 GLU A O 1
ATOM 697 N N . GLU A 1 86 ? -14.667 1.637 11.028 1.00 75.44 86 GLU A N 1
ATOM 698 C CA . GLU A 1 86 ? -15.433 1.730 9.787 1.00 75.44 86 GLU A CA 1
ATOM 699 C C . GLU A 1 86 ? -14.538 1.753 8.541 1.00 75.44 86 GLU A C 1
ATOM 701 O O . GLU A 1 86 ? -14.965 1.321 7.474 1.00 75.44 86 GLU A O 1
ATOM 706 N N . ALA A 1 87 ? -13.294 2.231 8.651 1.00 78.94 87 ALA A N 1
ATOM 707 C CA . ALA A 1 87 ? -12.375 2.318 7.519 1.00 78.94 87 ALA A CA 1
ATOM 708 C C . ALA A 1 87 ? -11.812 0.947 7.103 1.00 78.94 87 ALA A C 1
ATOM 710 O O . ALA A 1 87 ? -11.368 0.797 5.963 1.00 78.94 87 ALA A O 1
ATOM 711 N N . ALA A 1 88 ? -11.893 -0.068 7.971 1.00 79.19 88 ALA A N 1
ATOM 712 C CA . ALA A 1 88 ? -11.429 -1.424 7.678 1.00 79.19 88 ALA A CA 1
ATOM 713 C C . ALA A 1 88 ? -12.118 -2.036 6.442 1.00 79.19 88 ALA A C 1
ATOM 715 O O . ALA A 1 88 ? -11.503 -2.805 5.704 1.00 79.19 88 ALA A O 1
ATOM 716 N N . ILE A 1 89 ? -13.362 -1.634 6.147 1.00 81.38 89 ILE A N 1
ATOM 717 C CA . ILE A 1 89 ? -14.118 -2.116 4.979 1.00 81.38 89 ILE A CA 1
ATOM 718 C C . ILE A 1 89 ? -13.432 -1.809 3.638 1.00 81.38 89 ILE A C 1
ATOM 720 O O . ILE A 1 89 ? -13.643 -2.526 2.663 1.00 81.38 89 ILE A O 1
ATOM 724 N N . VAL A 1 90 ? -12.602 -0.761 3.579 1.00 82.75 90 VAL A N 1
ATOM 725 C CA . VAL A 1 90 ? -11.858 -0.379 2.366 1.00 82.75 90 VAL A CA 1
ATOM 726 C C . VAL A 1 90 ? -10.744 -1.386 2.064 1.00 82.75 90 VAL A C 1
ATOM 728 O O . VAL A 1 90 ? -10.371 -1.571 0.907 1.00 82.75 90 VAL A O 1
ATOM 731 N N . PHE A 1 91 ? -10.233 -2.056 3.095 1.00 86.31 91 PHE A N 1
ATOM 732 C CA . PHE A 1 91 ? -9.099 -2.969 3.003 1.00 86.31 91 PHE A CA 1
ATOM 733 C C . PHE A 1 91 ? -9.507 -4.442 2.976 1.00 86.31 91 PHE A C 1
ATOM 735 O O . PHE A 1 91 ? -8.794 -5.257 2.397 1.00 86.31 91 PHE A O 1
ATOM 742 N N . HIS A 1 92 ? -10.662 -4.771 3.555 1.00 82.94 92 HIS A N 1
ATOM 743 C CA . HIS A 1 92 ? -11.147 -6.141 3.668 1.00 82.94 92 HIS A CA 1
ATOM 744 C C . HIS A 1 92 ? -11.264 -6.831 2.300 1.00 82.94 92 HIS A C 1
ATOM 746 O O . HIS A 1 92 ? -11.946 -6.334 1.396 1.00 82.94 92 HIS A O 1
ATOM 752 N N . GLY A 1 93 ? -10.620 -7.990 2.156 1.00 83.12 93 GLY A N 1
ATOM 753 C CA . GLY A 1 93 ? -10.598 -8.773 0.917 1.00 83.12 93 GLY A CA 1
ATOM 754 C C . GLY A 1 93 ? -9.594 -8.282 -0.133 1.00 83.12 93 GLY A C 1
ATOM 755 O O . GLY A 1 93 ? -9.569 -8.824 -1.238 1.00 83.12 93 GLY A O 1
ATOM 756 N N . HIS A 1 94 ? -8.778 -7.272 0.184 1.00 87.88 94 HIS A N 1
ATOM 757 C CA . HIS A 1 94 ? -7.711 -6.757 -0.681 1.00 87.88 94 HIS A CA 1
ATOM 758 C C . HIS A 1 94 ? -6.305 -7.027 -0.118 1.00 87.88 94 HIS A C 1
ATOM 760 O O . HIS A 1 94 ? -5.325 -6.517 -0.656 1.00 87.88 94 HIS A O 1
ATOM 766 N N . GLU A 1 95 ? -6.178 -7.831 0.939 1.00 86.88 95 GLU A N 1
ATOM 767 C CA . GLU A 1 95 ? -4.911 -8.155 1.608 1.00 86.88 95 GLU A CA 1
ATOM 768 C C . GLU A 1 95 ? -3.897 -8.735 0.611 1.00 86.88 95 GLU A C 1
ATOM 770 O O . GLU A 1 95 ? -2.780 -8.234 0.474 1.00 86.88 95 GLU A O 1
ATOM 775 N N . HIS A 1 96 ? -4.323 -9.759 -0.135 1.00 86.75 96 HIS A N 1
ATOM 776 C CA . HIS A 1 96 ? -3.512 -10.412 -1.163 1.00 86.75 96 HIS A CA 1
ATOM 777 C C . HIS A 1 96 ? -3.159 -9.453 -2.298 1.00 86.75 96 HIS A C 1
ATOM 779 O O . HIS A 1 96 ? -2.004 -9.374 -2.690 1.00 86.75 96 HIS A O 1
ATOM 785 N N . LEU A 1 97 ? -4.131 -8.667 -2.771 1.00 90.56 97 LEU A N 1
ATOM 786 C CA . LEU A 1 97 ? -3.916 -7.678 -3.826 1.00 90.56 97 LEU A CA 1
ATOM 787 C C . LEU A 1 97 ? -2.808 -6.686 -3.444 1.00 90.56 97 LEU A C 1
ATOM 789 O O . LEU A 1 97 ? -1.907 -6.446 -4.239 1.00 90.56 97 LEU A O 1
ATOM 793 N N . ILE A 1 98 ? -2.861 -6.124 -2.234 1.00 91.19 98 ILE A N 1
ATOM 794 C CA . ILE A 1 98 ? -1.877 -5.144 -1.758 1.00 91.19 98 ILE A CA 1
ATOM 795 C C . ILE A 1 98 ? -0.476 -5.765 -1.723 1.00 91.19 98 ILE A C 1
ATOM 797 O O . ILE A 1 98 ? 0.475 -5.188 -2.259 1.00 91.19 98 ILE A O 1
ATOM 801 N N . VAL A 1 99 ? -0.346 -6.940 -1.097 1.00 89.50 99 VAL A N 1
ATOM 802 C CA . VAL A 1 99 ? 0.945 -7.624 -0.943 1.00 89.50 99 VAL A CA 1
ATOM 803 C C . VAL A 1 99 ? 1.503 -8.053 -2.298 1.00 89.50 99 VAL A C 1
ATOM 805 O O . VAL A 1 99 ? 2.654 -7.744 -2.605 1.00 89.50 99 VAL A O 1
ATOM 808 N N . ASP A 1 100 ? 0.691 -8.706 -3.126 1.00 89.31 100 ASP A N 1
ATOM 809 C CA . ASP A 1 100 ? 1.114 -9.265 -4.408 1.00 89.31 100 ASP A CA 1
ATOM 810 C C . ASP A 1 100 ? 1.480 -8.159 -5.402 1.00 89.31 100 ASP A C 1
ATOM 812 O O . ASP A 1 100 ? 2.507 -8.259 -6.074 1.00 89.31 100 ASP A O 1
ATOM 816 N N . SER A 1 101 ? 0.705 -7.068 -5.467 1.00 91.06 101 SER A N 1
ATOM 817 C CA . SER A 1 101 ? 1.017 -5.920 -6.327 1.00 91.06 101 SER A CA 1
ATOM 818 C C . SER A 1 101 ? 2.358 -5.283 -5.961 1.00 91.06 101 SER A C 1
ATOM 820 O O . SER A 1 101 ? 3.192 -5.052 -6.841 1.00 91.06 101 SER A O 1
ATOM 822 N N . MET A 1 102 ? 2.599 -5.028 -4.672 1.00 91.12 102 MET A N 1
ATOM 823 C CA . MET A 1 102 ? 3.849 -4.410 -4.222 1.00 91.12 102 MET A CA 1
ATOM 824 C C . MET A 1 102 ? 5.043 -5.354 -4.374 1.00 91.12 102 MET A C 1
ATOM 826 O O . MET A 1 102 ? 6.116 -4.920 -4.795 1.00 91.12 102 MET A O 1
ATOM 830 N N . LEU A 1 103 ? 4.867 -6.645 -4.081 1.00 89.56 103 LEU A N 1
ATOM 831 C CA . LEU A 1 103 ? 5.927 -7.637 -4.217 1.00 89.56 103 LEU A CA 1
ATOM 832 C C . LEU A 1 103 ? 6.300 -7.858 -5.684 1.00 89.56 103 LEU A C 1
ATOM 834 O O . LEU A 1 103 ? 7.483 -7.847 -6.019 1.00 89.56 103 LEU A O 1
ATOM 838 N N . LYS A 1 104 ? 5.311 -7.988 -6.573 1.00 89.12 104 LYS A N 1
ATOM 839 C CA . LYS A 1 104 ? 5.547 -8.101 -8.015 1.00 89.12 104 LYS A CA 1
ATOM 840 C C . LYS A 1 104 ? 6.303 -6.888 -8.551 1.00 89.12 104 LYS A C 1
ATOM 842 O O . LYS A 1 104 ? 7.243 -7.044 -9.329 1.00 89.12 104 LYS A O 1
ATOM 847 N N . ALA A 1 105 ? 5.938 -5.687 -8.103 1.00 89.88 105 ALA A N 1
ATOM 848 C CA . ALA A 1 105 ? 6.637 -4.471 -8.495 1.00 89.88 105 ALA A CA 1
ATOM 849 C C . ALA A 1 105 ? 8.057 -4.373 -7.923 1.00 89.88 105 ALA A C 1
ATOM 851 O O . ALA A 1 105 ? 8.950 -3.897 -8.615 1.00 89.88 105 ALA A O 1
ATOM 852 N N . LEU A 1 106 ? 8.292 -4.858 -6.702 1.00 89.62 106 LEU A N 1
ATOM 853 C CA . LEU A 1 106 ? 9.623 -4.935 -6.095 1.00 89.62 106 LEU A CA 1
ATOM 854 C C . LEU A 1 106 ? 10.546 -5.911 -6.848 1.00 89.62 106 LEU A C 1
ATOM 856 O O . LEU A 1 106 ? 11.716 -5.600 -7.114 1.00 89.62 106 LEU A O 1
ATOM 860 N N . LEU A 1 107 ? 10.020 -7.095 -7.175 1.00 87.94 107 LEU A N 1
ATOM 861 C CA . LEU A 1 107 ? 10.749 -8.153 -7.875 1.00 87.94 107 LEU A CA 1
ATOM 862 C C . LEU A 1 107 ? 10.984 -7.828 -9.350 1.00 87.94 107 LEU A C 1
ATOM 864 O O . LEU A 1 107 ? 11.950 -8.333 -9.914 1.00 87.94 107 LEU A O 1
ATOM 868 N N . ASP A 1 108 ? 10.154 -6.957 -9.926 1.00 87.69 108 ASP A N 1
ATOM 869 C CA . ASP A 1 108 ? 10.247 -6.506 -11.313 1.00 87.69 108 ASP A CA 1
ATOM 870 C C . ASP A 1 108 ? 10.309 -7.676 -12.306 1.00 87.69 108 ASP A C 1
ATOM 872 O O . ASP A 1 108 ? 11.176 -7.750 -13.171 1.00 87.69 108 ASP A O 1
ATOM 876 N N . GLU A 1 109 ? 9.381 -8.626 -12.161 1.00 78.81 109 GLU A N 1
ATOM 877 C CA . GLU A 1 109 ? 9.345 -9.861 -12.964 1.00 78.81 109 GLU A CA 1
ATOM 878 C C . GLU A 1 109 ? 9.296 -9.607 -14.479 1.00 78.81 109 GLU A C 1
ATOM 880 O O . GLU A 1 109 ? 9.776 -10.421 -15.268 1.00 78.81 109 GLU A O 1
ATOM 885 N N . ASP A 1 110 ? 8.718 -8.478 -14.887 1.00 85.00 110 ASP A N 1
ATOM 886 C CA . ASP A 1 110 ? 8.583 -8.064 -16.283 1.00 85.00 110 ASP A CA 1
ATOM 887 C C . ASP A 1 110 ? 9.766 -7.199 -16.779 1.00 85.00 110 ASP A C 1
ATOM 889 O O . ASP A 1 110 ? 9.835 -6.910 -17.973 1.00 85.00 110 ASP A O 1
ATOM 893 N N . ASN A 1 111 ? 10.733 -6.857 -15.912 1.00 84.56 111 ASN A N 1
ATOM 894 C CA . ASN A 1 111 ? 11.888 -5.984 -16.185 1.00 84.56 111 ASN A CA 1
ATOM 895 C C . ASN A 1 111 ? 11.507 -4.617 -16.772 1.00 84.56 111 ASN A C 1
ATOM 897 O O . ASN A 1 111 ? 12.184 -4.092 -17.662 1.00 84.56 111 ASN A O 1
ATOM 901 N N . THR A 1 112 ? 10.393 -4.048 -16.318 1.00 88.56 112 THR A N 1
ATOM 902 C CA . THR A 1 112 ? 9.857 -2.804 -16.880 1.00 88.56 112 THR A CA 1
ATOM 903 C C . THR A 1 112 ? 9.948 -1.608 -15.934 1.00 88.56 112 THR A C 1
ATOM 905 O O . THR A 1 112 ? 9.629 -0.486 -16.344 1.00 88.56 112 THR A O 1
ATOM 908 N N . ARG A 1 113 ? 10.362 -1.816 -14.679 1.00 86.62 113 ARG A N 1
ATOM 909 C CA . ARG A 1 113 ? 10.396 -0.778 -13.640 1.00 86.62 113 ARG A CA 1
ATOM 910 C C . ARG A 1 113 ? 11.805 -0.256 -13.401 1.00 86.62 113 ARG A C 1
ATOM 912 O O . ARG A 1 113 ? 12.808 -0.949 -13.552 1.00 86.62 113 ARG A O 1
ATOM 919 N N . THR A 1 114 ? 11.886 0.997 -12.967 1.00 91.12 114 THR A N 1
ATOM 920 C CA . THR A 1 114 ? 13.153 1.587 -12.534 1.00 91.12 114 THR A CA 1
ATOM 921 C C . THR A 1 114 ? 13.573 1.025 -11.174 1.00 91.12 114 THR A C 1
ATOM 923 O O . THR A 1 114 ? 12.750 0.558 -10.382 1.00 91.12 114 THR A O 1
ATOM 926 N N . LEU A 1 115 ? 14.868 1.120 -10.854 1.00 89.12 115 LEU A N 1
ATOM 927 C CA . LEU A 1 115 ? 15.364 0.783 -9.516 1.00 89.12 115 LEU A CA 1
ATOM 928 C C . LEU A 1 115 ? 14.642 1.591 -8.426 1.00 89.12 115 LEU A C 1
ATOM 930 O O . LEU A 1 115 ? 14.339 1.057 -7.363 1.00 89.12 115 LEU A O 1
ATOM 934 N N . TRP A 1 116 ? 14.349 2.863 -8.701 1.00 89.44 116 TRP A N 1
ATOM 935 C CA . TRP A 1 116 ? 13.670 3.740 -7.756 1.00 89.44 116 TRP A CA 1
ATOM 936 C C . TRP A 1 116 ? 12.243 3.273 -7.466 1.00 89.44 116 TRP A C 1
ATOM 938 O O . TRP A 1 116 ? 11.886 3.098 -6.303 1.00 89.44 116 TRP A O 1
ATOM 948 N N . HIS A 1 117 ? 11.462 2.976 -8.508 1.00 89.38 117 HIS A N 1
ATOM 949 C CA . HIS A 1 117 ? 10.103 2.452 -8.363 1.00 89.38 117 HIS A CA 1
ATOM 950 C C . HIS A 1 117 ? 10.085 1.168 -7.526 1.00 89.38 117 HIS A C 1
ATOM 952 O O . HIS A 1 117 ? 9.279 1.025 -6.608 1.00 89.38 117 HIS A O 1
ATOM 958 N N . ARG A 1 118 ? 11.028 0.253 -7.782 1.00 90.06 118 ARG A N 1
ATOM 959 C CA . ARG A 1 118 ? 11.175 -0.993 -7.012 1.00 90.06 118 ARG A CA 1
ATOM 960 C C . ARG A 1 118 ? 11.451 -0.727 -5.533 1.00 90.06 118 ARG A C 1
ATOM 962 O O . ARG A 1 118 ? 10.831 -1.355 -4.676 1.00 90.06 118 ARG A O 1
ATOM 969 N N . ILE A 1 119 ? 12.354 0.210 -5.230 1.00 87.19 119 ILE A N 1
ATOM 970 C CA . ILE A 1 119 ? 12.672 0.614 -3.852 1.00 87.19 119 ILE A CA 1
ATOM 971 C C . ILE A 1 119 ? 11.430 1.184 -3.164 1.00 87.19 119 ILE A C 1
ATOM 973 O O . ILE A 1 119 ? 11.137 0.781 -2.040 1.00 87.19 119 ILE A O 1
ATOM 977 N N . VAL A 1 120 ? 10.685 2.065 -3.836 1.00 90.56 120 VAL A N 1
ATOM 978 C CA . VAL A 1 120 ? 9.458 2.661 -3.291 1.00 90.56 120 VAL A CA 1
ATOM 979 C C . VAL A 1 120 ? 8.423 1.582 -2.976 1.00 90.56 120 VAL A C 1
ATOM 981 O O . VAL A 1 120 ? 7.949 1.526 -1.845 1.00 90.56 120 VAL A O 1
ATOM 984 N N . CYS A 1 121 ? 8.135 0.663 -3.904 1.00 90.31 121 CYS A N 1
ATOM 985 C CA . CYS A 1 121 ? 7.207 -0.445 -3.648 1.00 90.31 121 CYS A CA 1
ATOM 986 C C . CYS A 1 121 ? 7.658 -1.323 -2.470 1.00 90.31 121 CYS A C 1
ATOM 988 O O . CYS A 1 121 ? 6.840 -1.694 -1.628 1.00 90.31 121 CYS A O 1
ATOM 990 N N . GLY A 1 122 ? 8.959 -1.613 -2.366 1.00 87.06 122 GLY A N 1
ATOM 991 C CA . GLY A 1 122 ? 9.516 -2.356 -1.235 1.00 87.06 122 GLY A CA 1
ATOM 992 C C . GLY A 1 122 ? 9.358 -1.624 0.099 1.00 87.06 122 GLY A C 1
ATOM 993 O O . GLY A 1 122 ? 8.926 -2.221 1.082 1.00 87.06 122 GLY A O 1
ATOM 994 N N . GLN A 1 123 ? 9.661 -0.325 0.140 1.00 88.88 123 GLN A N 1
ATOM 995 C CA . GLN A 1 123 ? 9.502 0.501 1.339 1.00 88.88 123 GLN A CA 1
ATOM 996 C C . GLN A 1 123 ? 8.036 0.604 1.764 1.00 88.88 123 GLN A C 1
ATOM 998 O O . GLN A 1 123 ? 7.725 0.422 2.940 1.00 88.88 123 GLN A O 1
ATOM 1003 N N . THR A 1 124 ? 7.136 0.829 0.810 1.00 91.62 124 THR A N 1
ATOM 1004 C CA . THR A 1 124 ? 5.689 0.848 1.030 1.00 91.62 124 THR A CA 1
ATOM 1005 C C . THR A 1 124 ? 5.199 -0.482 1.600 1.00 91.62 124 THR A C 1
ATOM 1007 O O . THR A 1 124 ? 4.478 -0.493 2.593 1.00 91.62 124 THR A O 1
ATOM 1010 N N . LEU A 1 125 ? 5.642 -1.615 1.051 1.00 90.94 125 LEU A N 1
ATOM 1011 C CA . LEU A 1 125 ? 5.280 -2.936 1.565 1.00 90.94 125 LEU A CA 1
ATOM 1012 C C . LEU A 1 125 ? 5.754 -3.150 3.008 1.00 90.94 125 LEU A C 1
ATOM 1014 O O . LEU A 1 125 ? 4.982 -3.611 3.847 1.00 90.94 125 LEU A O 1
ATOM 1018 N N . VAL A 1 126 ? 6.996 -2.767 3.320 1.00 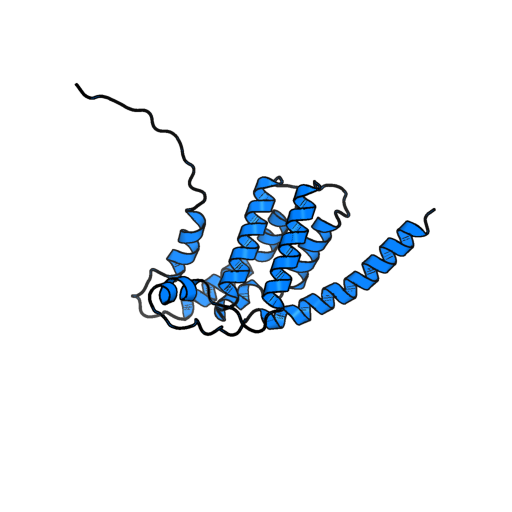88.06 126 VAL A N 1
ATOM 1019 C CA . VAL A 1 126 ? 7.536 -2.843 4.687 1.00 88.06 126 VAL A CA 1
ATOM 1020 C C . VAL A 1 126 ? 6.723 -1.977 5.650 1.00 88.06 126 VAL A C 1
ATOM 1022 O O . VAL A 1 126 ? 6.372 -2.447 6.727 1.00 88.06 126 VAL A O 1
ATOM 1025 N N . GLN A 1 127 ? 6.379 -0.746 5.265 1.00 89.62 127 GLN A N 1
ATOM 1026 C CA . GLN A 1 127 ? 5.572 0.159 6.092 1.00 89.62 127 GLN A CA 1
ATOM 1027 C C . GLN A 1 127 ? 4.161 -0.382 6.337 1.00 89.62 127 GLN A C 1
ATOM 1029 O O . GLN A 1 127 ? 3.666 -0.328 7.461 1.00 89.62 127 GLN A O 1
ATOM 1034 N N . PHE A 1 128 ? 3.518 -0.932 5.306 1.00 90.69 128 PHE A N 1
ATOM 1035 C CA . PHE A 1 128 ? 2.199 -1.545 5.431 1.00 90.69 128 PHE A CA 1
ATOM 1036 C C . PHE A 1 128 ? 2.215 -2.710 6.432 1.00 90.69 128 PHE A C 1
ATOM 1038 O O . PHE A 1 128 ? 1.377 -2.763 7.336 1.00 90.69 128 PHE A O 1
ATOM 1045 N N . LEU A 1 129 ? 3.197 -3.607 6.312 1.00 89.19 129 LEU A N 1
ATOM 1046 C CA . LEU A 1 129 ? 3.355 -4.749 7.214 1.00 89.19 129 LEU A CA 1
ATOM 1047 C C . LEU A 1 129 ? 3.712 -4.322 8.635 1.00 89.19 129 LEU A C 1
ATOM 1049 O O . LEU A 1 129 ? 3.173 -4.883 9.582 1.00 89.19 129 LEU A O 1
ATOM 1053 N N . ASP A 1 130 ? 4.583 -3.325 8.792 1.00 87.19 130 ASP A N 1
ATOM 1054 C CA . ASP A 1 130 ? 4.931 -2.765 10.097 1.00 87.19 130 ASP A CA 1
ATOM 1055 C C . ASP A 1 130 ? 3.687 -2.215 10.805 1.00 87.19 130 ASP A C 1
ATOM 1057 O O . ASP A 1 130 ? 3.444 -2.564 11.960 1.00 87.19 130 ASP A O 1
ATOM 1061 N N . ILE A 1 131 ? 2.836 -1.454 10.106 1.00 89.12 131 ILE A N 1
ATOM 1062 C CA . ILE A 1 131 ? 1.573 -0.964 10.675 1.00 89.12 131 ILE A CA 1
ATOM 1063 C C . ILE A 1 131 ? 0.671 -2.134 11.073 1.00 89.12 131 ILE A C 1
ATOM 1065 O O . ILE A 1 131 ? 0.211 -2.174 12.211 1.00 89.12 131 ILE A O 1
ATOM 1069 N N . CYS A 1 132 ? 0.438 -3.100 10.182 1.00 88.75 132 CYS A N 1
ATOM 1070 C CA . CYS A 1 132 ? -0.447 -4.231 10.474 1.00 88.75 132 CYS A CA 1
ATOM 1071 C C . CYS A 1 132 ? 0.108 -5.133 11.593 1.00 88.75 132 CYS A C 1
ATOM 1073 O O . CYS A 1 132 ? -0.657 -5.688 12.370 1.00 88.75 132 CYS A O 1
ATOM 1075 N N . SER A 1 133 ? 1.428 -5.248 11.753 1.00 87.44 133 SER A N 1
ATOM 1076 C CA . SER A 1 133 ? 2.033 -6.089 12.797 1.00 87.44 133 SER A CA 1
ATOM 1077 C C . SER A 1 133 ? 1.769 -5.598 14.223 1.00 87.44 133 SER A C 1
ATOM 1079 O O . SER A 1 133 ? 1.859 -6.370 15.178 1.00 87.44 133 SER A O 1
ATOM 1081 N N . ARG A 1 134 ? 1.431 -4.314 14.388 1.00 87.81 134 ARG A N 1
ATOM 1082 C CA . ARG A 1 134 ? 1.243 -3.689 15.697 1.00 87.81 134 ARG A CA 1
ATOM 1083 C C . ARG A 1 134 ? -0.195 -3.910 16.175 1.00 87.81 134 ARG A C 1
ATOM 1085 O O . ARG A 1 134 ? -1.111 -3.455 15.496 1.00 87.81 134 ARG A O 1
ATOM 1092 N N . PRO A 1 135 ? -0.427 -4.523 17.349 1.00 87.12 135 PRO A N 1
ATOM 1093 C CA . PRO A 1 135 ? -1.782 -4.739 17.869 1.00 87.12 135 PRO A CA 1
ATOM 1094 C C . PRO A 1 135 ? -2.469 -3.437 18.304 1.00 87.12 135 PRO A C 1
ATOM 1096 O O . PRO A 1 135 ? -3.695 -3.372 18.395 1.00 87.12 135 PRO A O 1
ATOM 1099 N N . THR A 1 136 ? -1.691 -2.386 18.561 1.00 86.88 136 THR A N 1
ATOM 1100 C CA . THR A 1 136 ? -2.184 -1.064 18.942 1.00 86.88 136 THR A CA 1
ATOM 1101 C C . THR A 1 136 ? -1.464 0.030 18.156 1.00 86.88 136 THR A C 1
ATOM 1103 O O . THR A 1 136 ? -0.318 -0.137 17.732 1.00 86.88 136 THR A O 1
ATOM 1106 N N . ILE A 1 137 ? -2.141 1.159 17.933 1.00 85.31 137 ILE A N 1
ATOM 1107 C CA . ILE A 1 137 ? -1.594 2.309 17.213 1.00 85.31 137 ILE A CA 1
ATOM 1108 C C . ILE A 1 137 ? -1.984 3.624 17.889 1.00 85.31 137 ILE A C 1
ATOM 1110 O O . ILE A 1 137 ? -3.076 3.778 18.437 1.00 85.31 137 ILE A O 1
ATOM 1114 N N . ILE A 1 138 ? -1.079 4.599 17.838 1.00 79.44 138 ILE A N 1
ATOM 1115 C CA . ILE A 1 138 ? -1.370 5.967 18.266 1.00 79.44 138 ILE A CA 1
ATOM 1116 C C . ILE A 1 138 ? -2.202 6.617 17.164 1.00 79.44 138 ILE A C 1
ATOM 1118 O O . ILE A 1 138 ? -1.740 6.735 16.028 1.00 79.44 138 ILE A O 1
ATOM 1122 N N . ASN A 1 139 ? -3.425 7.043 17.486 1.00 69.62 139 ASN A N 1
ATOM 1123 C CA . ASN A 1 139 ? -4.262 7.737 16.519 1.00 69.62 139 ASN A CA 1
ATOM 1124 C C . ASN A 1 139 ? -3.630 9.105 16.197 1.00 69.62 139 ASN A C 1
ATOM 1126 O O . ASN A 1 139 ? -3.551 9.965 17.082 1.00 69.62 139 ASN A O 1
ATOM 1130 N N . PRO A 1 140 ? -3.216 9.362 14.942 1.00 65.44 140 PRO A N 1
ATOM 1131 C CA . PRO A 1 140 ? -2.568 10.620 14.592 1.00 65.44 140 PRO A CA 1
ATOM 1132 C C . PRO A 1 140 ? -3.478 11.833 14.831 1.00 65.44 140 PRO A C 1
ATOM 1134 O O . PRO A 1 140 ? -2.978 12.921 15.087 1.00 65.44 140 PRO A O 1
ATOM 1137 N N . ALA A 1 141 ? -4.808 11.677 14.805 1.00 64.00 141 ALA A N 1
ATOM 1138 C CA . ALA A 1 141 ? -5.738 12.759 15.132 1.00 64.00 141 ALA A CA 1
ATOM 1139 C C . ALA A 1 141 ? -5.770 13.096 16.637 1.00 64.00 141 ALA A C 1
ATOM 1141 O O . ALA A 1 141 ? -5.962 14.260 16.993 1.00 64.00 141 ALA A O 1
ATOM 1142 N N . GLN A 1 142 ? -5.559 12.109 17.514 1.00 63.31 142 GLN A N 1
ATOM 1143 C CA . GLN A 1 142 ? -5.432 12.333 18.961 1.00 63.31 142 GLN A CA 1
ATOM 1144 C C . GLN A 1 142 ? -4.072 12.950 19.297 1.00 63.31 142 GLN A C 1
ATOM 1146 O O . GLN A 1 142 ? -4.007 13.888 20.086 1.00 63.31 142 GLN A O 1
ATOM 1151 N N . ALA A 1 143 ? -3.013 12.543 18.588 1.00 61.47 143 ALA A N 1
ATOM 1152 C CA . ALA A 1 143 ? -1.666 13.062 18.806 1.00 61.47 143 ALA A CA 1
ATOM 1153 C C . ALA A 1 143 ? -1.553 14.593 18.694 1.00 61.47 143 ALA A C 1
ATOM 1155 O O . ALA A 1 143 ? -0.844 15.212 19.482 1.00 61.47 143 ALA A O 1
ATOM 1156 N N . TYR A 1 144 ? -2.289 15.223 17.771 1.00 59.62 144 TYR A N 1
ATOM 1157 C CA . TYR A 1 144 ? -2.319 16.688 17.650 1.00 59.62 144 TYR A CA 1
ATOM 1158 C C . TYR A 1 144 ? -3.163 17.388 18.720 1.00 59.62 144 TYR A C 1
ATOM 1160 O O . TYR A 1 144 ? -2.952 18.570 18.981 1.00 59.62 144 TYR A O 1
ATOM 1168 N N . THR A 1 145 ? -4.129 16.687 19.310 1.00 57.81 145 THR A N 1
ATOM 1169 C CA . THR A 1 145 ? -5.044 17.264 20.304 1.00 57.81 145 THR A CA 1
ATOM 1170 C C . THR A 1 145 ? -4.391 17.271 21.689 1.00 57.81 145 THR A C 1
ATOM 1172 O O . THR A 1 145 ? -4.491 18.263 22.409 1.00 57.81 145 THR A O 1
ATOM 1175 N N . ASP A 1 146 ? -3.625 16.225 22.004 1.00 54.19 146 ASP A N 1
ATOM 1176 C CA . ASP A 1 146 ? -3.047 16.012 23.336 1.00 54.19 146 ASP A CA 1
ATOM 1177 C C . ASP A 1 146 ? -1.618 16.563 23.486 1.00 54.19 146 ASP A C 1
ATOM 1179 O O . ASP A 1 146 ? -1.117 16.716 24.599 1.00 54.19 146 ASP A O 1
ATOM 1183 N N . MET A 1 147 ? -0.977 16.992 22.387 1.00 54.44 147 MET A N 1
ATOM 1184 C CA . MET A 1 147 ? 0.302 17.722 22.436 1.00 54.44 147 MET A CA 1
ATOM 1185 C C . MET A 1 147 ? 0.193 19.063 23.198 1.00 54.44 147 MET A C 1
ATOM 1187 O O . MET A 1 147 ? 1.202 19.627 23.616 1.00 54.44 147 MET A O 1
ATOM 1191 N N . LEU A 1 148 ? -1.029 19.563 23.418 1.00 59.50 148 LEU A N 1
ATOM 1192 C CA . LEU A 1 148 ? -1.319 20.768 24.200 1.00 59.50 148 LEU A CA 1
ATOM 1193 C C . LEU A 1 148 ? -1.569 20.498 25.698 1.00 59.50 148 LEU A C 1
ATOM 1195 O O . LEU A 1 148 ? -1.747 21.458 26.448 1.00 59.50 148 LEU A O 1
ATOM 1199 N N . GLY A 1 149 ? -1.558 19.242 26.167 1.00 53.84 149 GLY A N 1
ATOM 1200 C CA . GLY A 1 149 ? -1.867 18.934 27.565 1.00 53.84 149 GLY A CA 1
ATOM 1201 C C . GLY A 1 149 ? -1.344 17.587 28.059 1.00 53.84 149 GLY A C 1
ATOM 1202 O O . GLY A 1 149 ? -2.094 16.629 28.052 1.00 53.84 149 GLY A O 1
ATOM 1203 N N . LEU A 1 150 ? -0.086 17.560 28.526 1.00 58.53 150 LEU A N 1
ATOM 1204 C CA . LEU A 1 150 ? 0.530 16.751 29.611 1.00 58.53 150 LEU A CA 1
ATOM 1205 C C . LEU A 1 150 ? -0.008 15.337 29.973 1.00 58.53 150 LEU A C 1
ATOM 1207 O O . LEU A 1 150 ? 0.240 14.872 31.085 1.00 58.53 150 LEU A O 1
ATOM 1211 N N . VAL A 1 151 ? -0.685 14.617 29.082 1.00 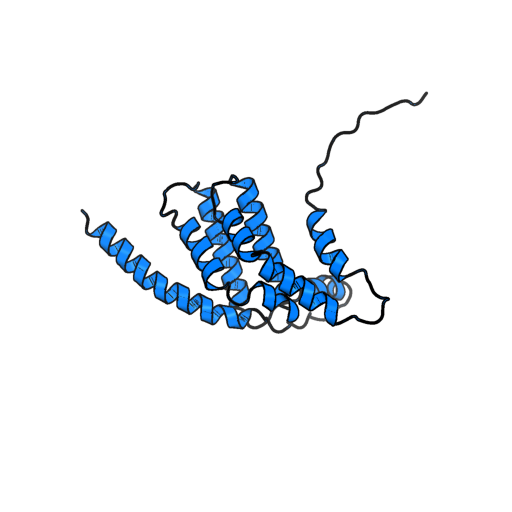60.16 151 VAL A N 1
ATOM 1212 C CA . VAL A 1 151 ? -1.162 13.248 29.319 1.00 60.16 151 VAL A CA 1
ATOM 1213 C C . VAL A 1 151 ? -0.594 12.333 28.231 1.00 60.16 151 VAL A C 1
ATOM 1215 O O . VAL A 1 151 ? -0.668 12.678 27.050 1.00 60.16 151 VAL A O 1
ATOM 1218 N N . PRO A 1 152 ? 0.008 11.183 28.591 1.00 60.66 152 PRO A N 1
ATOM 1219 C CA . PRO A 1 152 ? 0.436 10.193 27.610 1.00 60.66 152 PRO A CA 1
ATOM 1220 C C . PRO A 1 152 ? -0.760 9.738 26.768 1.00 60.66 152 PRO A C 1
ATOM 1222 O O . PRO A 1 152 ? -1.776 9.321 27.320 1.00 60.66 152 PRO A O 1
ATOM 1225 N N . ILE A 1 153 ? -0.638 9.813 25.441 1.00 67.12 153 ILE A N 1
ATOM 1226 C CA . ILE A 1 153 ? -1.689 9.355 24.525 1.00 67.12 153 ILE A CA 1
ATOM 1227 C C . ILE A 1 153 ? -1.829 7.843 24.684 1.00 67.12 153 ILE A C 1
ATOM 1229 O O . ILE A 1 153 ? -0.879 7.098 24.425 1.00 67.12 153 ILE A O 1
ATOM 1233 N N . GLU A 1 154 ? -3.008 7.386 25.097 1.00 74.38 154 GLU A N 1
ATOM 1234 C CA . GLU A 1 154 ? -3.280 5.957 25.182 1.00 74.38 154 GLU A CA 1
ATOM 1235 C C . GLU A 1 154 ? -3.404 5.356 23.771 1.00 74.38 154 GLU A C 1
ATOM 1237 O O . GLU A 1 154 ? -4.135 5.879 22.922 1.00 74.38 154 GLU A O 1
ATOM 1242 N N . PRO A 1 155 ? -2.681 4.262 23.478 1.00 81.06 155 PRO A N 1
ATOM 1243 C CA . PRO A 1 155 ? -2.731 3.638 22.167 1.00 81.06 155 PRO A CA 1
ATOM 1244 C C . PRO A 1 155 ? -4.089 2.955 21.956 1.00 81.06 155 PRO A C 1
ATOM 1246 O O . PRO A 1 155 ? -4.574 2.211 22.807 1.00 81.06 155 PRO A O 1
ATOM 1249 N N . SER A 1 156 ? -4.699 3.189 20.794 1.00 83.88 156 SER A N 1
ATOM 1250 C CA . SER A 1 156 ? -5.971 2.568 20.407 1.00 83.88 156 SER A CA 1
ATOM 1251 C C . SER A 1 156 ? -5.735 1.193 19.765 1.00 83.88 156 SER A C 1
ATOM 1253 O O . SER A 1 156 ? -4.668 0.977 19.183 1.00 83.88 156 SER A O 1
ATOM 1255 N N . PRO A 1 157 ? -6.702 0.257 19.813 1.00 86.56 157 PRO A N 1
ATOM 1256 C CA . PRO A 1 157 ? -6.608 -1.005 19.081 1.00 86.56 157 PRO A CA 1
ATOM 1257 C C . PRO A 1 157 ? -6.396 -0.770 17.581 1.00 86.56 157 PRO A C 1
ATOM 1259 O O . PRO A 1 157 ? -7.059 0.081 16.985 1.00 86.56 157 PRO A O 1
ATOM 1262 N N . ASN A 1 158 ? -5.481 -1.526 16.973 1.00 88.44 158 ASN A N 1
ATOM 1263 C CA . ASN A 1 158 ? -5.276 -1.486 15.532 1.00 88.44 158 ASN A CA 1
ATOM 1264 C C . ASN A 1 158 ? -6.259 -2.435 14.839 1.00 88.44 158 ASN A C 1
ATOM 1266 O O . ASN A 1 158 ? -6.104 -3.656 14.891 1.00 88.44 158 ASN A O 1
ATOM 1270 N N . VAL A 1 159 ? -7.248 -1.875 14.148 1.00 87.50 159 VAL A N 1
ATOM 1271 C CA . VAL A 1 159 ? -8.286 -2.662 13.465 1.00 87.50 159 VAL A CA 1
ATOM 1272 C C . VAL A 1 159 ? -7.746 -3.423 12.254 1.00 87.50 159 VAL A C 1
ATOM 1274 O O . VAL A 1 159 ? -8.333 -4.417 11.840 1.00 87.50 159 VAL A O 1
ATOM 1277 N N . LEU A 1 160 ? -6.600 -3.000 11.711 1.00 88.06 160 LEU A N 1
ATOM 1278 C CA . LEU A 1 160 ? -5.922 -3.672 10.601 1.00 88.06 160 LEU A CA 1
ATOM 1279 C C . LEU A 1 160 ? -4.978 -4.780 11.087 1.00 88.06 160 LEU A C 1
ATOM 1281 O O . LEU A 1 160 ? -4.411 -5.493 10.265 1.00 88.06 160 LEU A O 1
ATOM 1285 N N . HIS A 1 161 ? -4.814 -4.968 12.404 1.00 87.06 161 HIS A N 1
ATOM 1286 C CA . HIS A 1 161 ? -3.893 -5.975 12.932 1.00 87.06 161 HIS A CA 1
ATOM 1287 C C . HIS A 1 161 ? -4.237 -7.391 12.465 1.00 87.06 161 HIS A C 1
ATOM 1289 O O . HIS A 1 161 ? -3.358 -8.151 12.074 1.00 87.06 161 HIS A O 1
ATOM 1295 N N . GLN A 1 162 ? -5.530 -7.712 12.401 1.00 81.44 162 GLN A N 1
ATOM 1296 C CA . GLN A 1 162 ? -6.012 -9.011 11.922 1.00 81.44 162 GLN A CA 1
ATOM 1297 C C . GLN A 1 162 ? -5.627 -9.288 10.460 1.00 81.44 162 GLN A C 1
ATOM 1299 O O . GLN A 1 162 ? -5.518 -10.442 10.055 1.00 81.44 162 GLN A O 1
ATOM 1304 N N . MET A 1 163 ? -5.380 -8.244 9.660 1.00 79.38 163 MET A N 1
ATOM 1305 C CA . MET A 1 163 ? -4.916 -8.412 8.282 1.00 79.38 163 MET A CA 1
ATOM 1306 C C . MET A 1 163 ? -3.466 -8.895 8.213 1.00 79.38 163 MET A C 1
ATOM 1308 O O . MET A 1 163 ? -3.066 -9.465 7.198 1.00 79.38 163 MET A O 1
ATOM 1312 N N . PHE A 1 164 ? -2.670 -8.679 9.264 1.00 77.19 164 PHE A N 1
ATOM 1313 C CA . PHE A 1 164 ? -1.272 -9.097 9.297 1.00 77.19 164 PHE A CA 1
ATOM 1314 C C . PHE A 1 164 ? -1.134 -10.612 9.166 1.00 77.19 164 PHE A C 1
ATOM 1316 O O . PHE A 1 164 ? -0.312 -11.076 8.380 1.00 77.19 164 PHE A O 1
ATOM 1323 N N . ASP A 1 165 ? -1.988 -11.374 9.849 1.00 75.94 165 ASP A N 1
ATOM 1324 C CA . ASP A 1 165 ? -1.982 -12.837 9.784 1.00 75.94 165 ASP A CA 1
ATOM 1325 C C . ASP A 1 165 ? -2.297 -13.339 8.366 1.00 75.94 165 ASP A C 1
ATOM 1327 O O . ASP A 1 165 ? -1.613 -14.219 7.840 1.00 75.94 165 ASP A O 1
ATOM 1331 N N . VAL A 1 166 ? -3.269 -12.710 7.694 1.00 77.38 166 VAL A N 1
ATOM 1332 C CA . VAL A 1 166 ? -3.622 -13.012 6.295 1.00 77.38 166 VAL A CA 1
ATOM 1333 C C . VAL A 1 166 ? -2.454 -12.693 5.357 1.00 77.38 166 VAL A C 1
ATOM 1335 O O . VAL A 1 166 ? -2.099 -13.496 4.492 1.00 77.38 166 VAL A O 1
ATOM 1338 N N . CYS A 1 167 ? -1.800 -11.546 5.558 1.00 74.81 167 CYS A N 1
ATOM 1339 C CA . CYS A 1 167 ? -0.635 -11.143 4.773 1.00 74.81 167 CYS A CA 1
ATOM 1340 C C . CYS A 1 167 ? 0.558 -12.087 4.989 1.00 74.81 167 CYS A C 1
ATOM 1342 O O . CYS A 1 167 ? 1.249 -12.437 4.029 1.00 74.81 167 CYS A O 1
ATOM 1344 N N . LEU A 1 168 ? 0.797 -12.539 6.224 1.00 69.88 168 LEU A N 1
ATOM 1345 C CA . LEU A 1 168 ? 1.852 -13.499 6.549 1.00 69.88 168 LEU A CA 1
ATOM 1346 C C . LEU A 1 168 ? 1.645 -14.839 5.838 1.00 69.88 168 LEU A C 1
ATOM 1348 O O . LEU A 1 168 ? 2.620 -15.413 5.348 1.00 69.88 168 LEU A O 1
ATOM 1352 N N . CYS A 1 169 ? 0.403 -15.317 5.719 1.00 68.06 169 CYS A N 1
ATOM 1353 C CA . CYS A 1 169 ? 0.095 -16.508 4.926 1.00 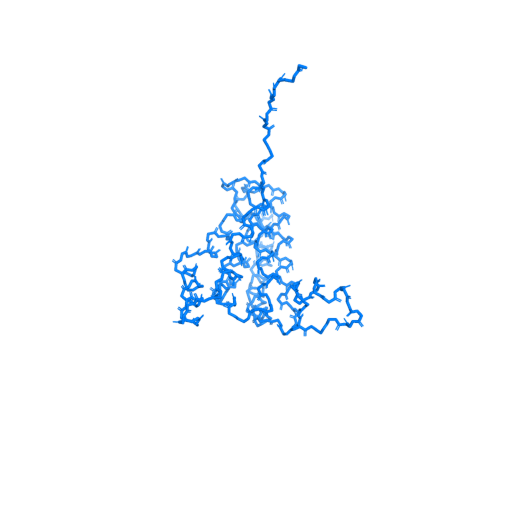68.06 169 CYS A CA 1
ATOM 1354 C C . CYS A 1 169 ? 0.497 -16.336 3.450 1.00 68.06 169 CYS A C 1
ATOM 1356 O O . CYS A 1 169 ? 1.121 -17.236 2.879 1.00 68.06 169 CYS A O 1
ATOM 1358 N N . SER A 1 170 ? 0.228 -15.171 2.851 1.00 63.50 170 SER A N 1
ATOM 1359 C CA . SER A 1 170 ? 0.655 -14.844 1.480 1.00 63.50 170 SER A CA 1
ATOM 1360 C C . SER A 1 170 ? 2.174 -14.861 1.345 1.00 63.50 170 SER A C 1
ATOM 1362 O O . SER A 1 170 ? 2.712 -15.518 0.456 1.00 63.50 170 SER A O 1
ATOM 1364 N N . PHE A 1 171 ? 2.884 -14.216 2.275 1.00 64.19 171 PHE A N 1
ATOM 1365 C CA . PHE A 1 171 ? 4.347 -14.194 2.287 1.00 64.19 171 PHE A CA 1
ATOM 1366 C C . PHE A 1 171 ? 4.966 -15.576 2.484 1.00 64.19 171 PHE A C 1
ATOM 1368 O O . PHE A 1 171 ? 5.969 -15.886 1.850 1.00 64.19 171 PHE A O 1
ATOM 1375 N N . MET A 1 172 ? 4.392 -16.419 3.342 1.00 60.28 172 MET A N 1
ATOM 1376 C CA . MET A 1 172 ? 4.851 -17.795 3.553 1.00 60.28 172 MET A CA 1
ATOM 1377 C C . MET A 1 172 ? 4.683 -18.635 2.282 1.00 60.28 172 MET A C 1
ATOM 1379 O O . MET A 1 172 ? 5.595 -19.379 1.918 1.00 60.28 172 MET A O 1
ATOM 1383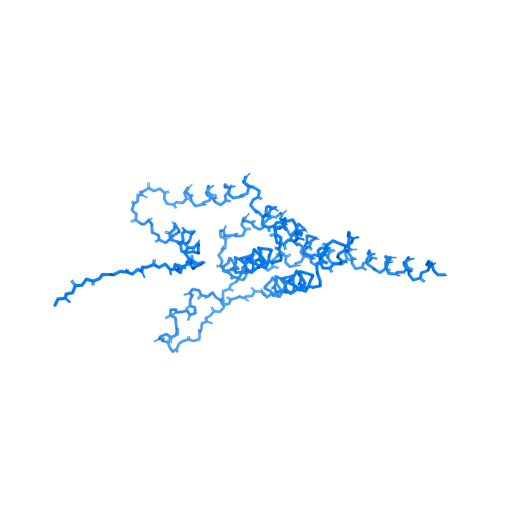 N N . SER A 1 173 ? 3.567 -18.474 1.569 1.00 58.94 173 SER A N 1
ATOM 1384 C CA . SER A 1 173 ? 3.334 -19.111 0.266 1.00 58.94 173 SER A CA 1
ATOM 1385 C C . SER A 1 173 ? 4.336 -18.620 -0.794 1.00 58.94 173 SER A C 1
ATOM 1387 O O . SER A 1 173 ? 4.988 -19.413 -1.477 1.00 58.94 173 SER A O 1
ATOM 1389 N N . LEU A 1 174 ? 4.561 -17.304 -0.855 1.00 57.81 174 LEU A N 1
ATOM 1390 C CA . LEU A 1 174 ? 5.485 -16.664 -1.793 1.00 57.81 174 LEU A CA 1
ATOM 1391 C C . LEU A 1 174 ? 6.960 -16.924 -1.479 1.00 57.81 174 LEU A C 1
ATOM 1393 O O . LEU A 1 174 ? 7.759 -17.010 -2.402 1.00 57.81 174 LEU A O 1
ATOM 1397 N N . ARG A 1 175 ? 7.357 -17.100 -0.214 1.00 56.12 175 ARG A N 1
ATOM 1398 C CA . ARG A 1 175 ? 8.746 -17.414 0.166 1.00 56.12 175 ARG A CA 1
ATOM 1399 C C . ARG A 1 175 ? 9.170 -18.782 -0.358 1.00 56.12 175 ARG A C 1
ATOM 1401 O O . ARG A 1 175 ? 10.297 -18.915 -0.831 1.00 56.12 175 ARG A O 1
ATOM 1408 N N . HIS A 1 176 ? 8.264 -19.761 -0.344 1.00 52.94 176 HIS A N 1
ATOM 1409 C CA . HIS A 1 176 ? 8.493 -21.046 -1.005 1.00 52.94 176 HIS A CA 1
ATOM 1410 C C . HIS A 1 176 ? 8.634 -20.859 -2.520 1.00 52.94 176 HIS A C 1
ATOM 1412 O O . HIS A 1 176 ? 9.559 -21.399 -3.120 1.00 52.94 176 HIS A O 1
ATOM 1418 N N . PHE A 1 177 ? 7.793 -20.022 -3.131 1.00 51.81 177 PHE A N 1
ATOM 1419 C CA . PHE A 1 177 ? 7.867 -19.723 -4.563 1.00 51.81 177 PHE A CA 1
ATOM 1420 C C . PHE A 1 177 ? 9.151 -18.983 -4.965 1.00 51.81 177 PHE A C 1
ATOM 1422 O O . PHE A 1 177 ? 9.783 -19.345 -5.951 1.00 51.81 177 PHE A O 1
ATOM 1429 N N . ALA A 1 178 ? 9.591 -17.997 -4.182 1.00 54.72 178 ALA A N 1
ATOM 1430 C CA . ALA A 1 178 ? 10.823 -17.247 -4.400 1.00 54.72 178 ALA A CA 1
ATOM 1431 C C . ALA A 1 178 ? 12.063 -18.126 -4.192 1.00 54.72 178 ALA A C 1
ATOM 1433 O O . ALA A 1 178 ? 13.019 -18.022 -4.954 1.00 54.72 178 ALA A O 1
ATOM 1434 N N . GLN A 1 179 ? 12.043 -19.039 -3.215 1.00 54.75 179 GLN A N 1
ATOM 1435 C CA . GLN A 1 179 ? 13.096 -20.045 -3.055 1.00 54.75 179 GLN A CA 1
ATOM 1436 C C . GLN A 1 179 ? 13.143 -21.011 -4.241 1.00 54.75 179 GLN A C 1
ATOM 1438 O O . GLN A 1 179 ? 14.231 -21.280 -4.744 1.00 54.75 179 GLN A O 1
ATOM 1443 N N . ILE A 1 180 ? 11.990 -21.477 -4.732 1.00 53.00 180 ILE A N 1
ATOM 1444 C CA . ILE A 1 180 ? 11.905 -22.311 -5.939 1.00 53.00 180 ILE A CA 1
ATOM 1445 C C . ILE A 1 180 ? 12.398 -21.532 -7.163 1.00 53.00 180 ILE A C 1
ATOM 1447 O O . ILE A 1 180 ? 13.184 -22.060 -7.941 1.00 53.00 180 ILE A O 1
ATOM 1451 N N . TYR A 1 181 ? 12.013 -20.267 -7.321 1.00 47.47 181 TYR A N 1
ATOM 1452 C CA . TYR A 1 181 ? 12.437 -19.427 -8.439 1.00 47.47 181 TYR A CA 1
ATOM 1453 C C . TYR A 1 181 ? 13.946 -19.152 -8.411 1.00 47.47 181 TYR A C 1
ATOM 1455 O O . TYR A 1 181 ? 14.619 -19.357 -9.416 1.00 47.47 181 TYR A O 1
ATOM 1463 N N . ILE A 1 182 ? 14.506 -18.771 -7.258 1.00 55.91 182 ILE A N 1
ATOM 1464 C CA . ILE A 1 182 ? 15.955 -18.581 -7.076 1.00 55.91 182 ILE A CA 1
ATOM 1465 C C . ILE A 1 182 ? 16.702 -19.899 -7.313 1.00 55.91 182 ILE A C 1
ATOM 1467 O O . ILE A 1 182 ? 17.729 -19.906 -7.987 1.00 55.91 182 ILE A O 1
ATOM 1471 N N . TYR A 1 183 ? 16.180 -21.024 -6.821 1.00 48.22 183 TYR A N 1
ATOM 1472 C CA . TYR A 1 183 ? 16.741 -22.347 -7.089 1.00 48.22 183 TYR A CA 1
ATOM 1473 C C . TYR A 1 183 ? 16.726 -22.673 -8.590 1.00 48.22 183 TYR A C 1
ATOM 1475 O O . TYR A 1 183 ? 17.742 -23.095 -9.134 1.00 48.22 183 TYR A O 1
ATOM 1483 N N . VAL A 1 184 ? 15.621 -22.422 -9.293 1.00 49.12 184 VAL A N 1
ATOM 1484 C CA . VAL A 1 184 ? 15.502 -22.649 -10.742 1.00 49.12 184 VAL A CA 1
ATOM 1485 C C . VAL A 1 184 ? 16.428 -21.726 -11.542 1.00 49.12 184 VAL A C 1
ATOM 1487 O O . VAL A 1 184 ? 17.040 -22.176 -12.505 1.00 49.12 184 VAL A O 1
ATOM 1490 N N . GLN A 1 185 ? 16.578 -20.460 -11.149 1.00 50.72 185 GLN A N 1
ATOM 1491 C CA . GLN A 1 185 ? 17.495 -19.521 -11.807 1.00 50.72 185 GLN A CA 1
ATOM 1492 C C . GLN A 1 185 ? 18.967 -19.889 -11.567 1.00 50.72 185 GLN A C 1
ATOM 1494 O O . GLN A 1 185 ? 19.783 -19.792 -12.480 1.00 50.72 185 GLN A O 1
ATOM 1499 N N . ASN A 1 186 ? 19.306 -20.381 -10.373 1.00 49.56 186 ASN A N 1
ATOM 1500 C CA . ASN A 1 186 ? 20.669 -20.798 -10.043 1.00 49.56 186 ASN A CA 1
ATOM 1501 C C . ASN A 1 186 ? 21.069 -22.146 -10.670 1.00 49.56 186 ASN A C 1
ATOM 1503 O O . ASN A 1 186 ? 22.258 -22.370 -10.874 1.00 49.56 186 ASN A O 1
ATOM 1507 N N . ASN A 1 187 ? 20.109 -23.015 -11.009 1.00 47.94 187 ASN A N 1
ATOM 1508 C CA . ASN A 1 187 ? 20.351 -24.314 -11.661 1.00 47.94 187 ASN A CA 1
ATOM 1509 C C . ASN A 1 187 ? 20.211 -24.284 -13.197 1.00 47.94 187 ASN A C 1
ATOM 1511 O O . ASN A 1 187 ? 20.272 -25.327 -13.841 1.00 47.94 187 ASN A O 1
ATOM 1515 N N . LYS A 1 188 ? 20.016 -23.106 -13.803 1.00 49.88 188 LYS A N 1
ATOM 1516 C CA . LYS A 1 188 ? 20.038 -22.909 -15.266 1.00 49.88 188 LYS A CA 1
ATOM 1517 C C . LYS A 1 188 ? 21.423 -22.514 -15.812 1.00 49.88 188 LYS A C 1
ATOM 1519 O O . LYS A 1 188 ? 21.506 -22.003 -16.928 1.00 49.88 188 LYS A O 1
ATOM 1524 N N . LYS A 1 189 ? 22.489 -22.727 -15.037 1.00 41.47 189 LYS A N 1
ATOM 1525 C CA . LYS A 1 189 ? 23.883 -22.586 -15.480 1.00 41.47 189 LYS A CA 1
ATOM 1526 C C . LYS A 1 189 ? 24.506 -23.943 -15.752 1.00 41.47 189 LYS A C 1
ATOM 1528 O O . LYS A 1 189 ? 24.317 -24.835 -14.900 1.00 41.47 189 LYS A O 1
#

Sequence (189 aa):
MFSTTKQSSTITTCQSFDFLFCFFKKKSKIINKRITKEKLLATFRDWKFMEYLMDVASSNKHGDDIATKYATFFIDLVARSASIEEAAIVFHGHEHLIVDSMLKALLDEDNTRTLWHRIVCGQTLVQFLDICSRPTIINPAQAYTDMLGLVPIEPSPNVLHQMFDVCLCSFMSLRHFAQIYIYVQNNKK

pLDDT: mean 70.57, std 20.48, range [28.09, 94.19]

Radius of gyration: 20.7 Å; chains: 1; bounding box: 55×80×46 Å